Protein AF-A0A6M1SIV9-F1 (afdb_monomer_lite)

Foldseek 3Di:
DDDPVVVVVVVVVVVPDDDDDDDDDDDDDDDDDDPPDPPDPPVVVVPDDDPLLVVLLVVCLVPQKDACVVCVSSLVVCVVCQVVSQVVCVVQQKHWDDDVQQRMIGIDGNDDPPDDDPPPQPRPSDDDDDDDPLLVQLVVVVVVQVVVCCVVQNGNPDDRDDDLLVVQVSSCVPVNDPPDPVVSSVVSVVSVVVVVVVD

Secondary structure (DSSP, 8-state):
---HHHHHHHHHHHSSS-----------------------SSTTTTTSPPHHHHHHHHHHHHHSEEETTT-HHHHHHHHHTHHHHHHHHGGGTEEEEEETTTTEEEEEE---S--S-S-TT--TT----PPPHHHHHHHHHHHHHHHHHHHHH-TT-S-----HHHHHHHHHHHH---S-HHHHHHHHHHHHHHHHTT-

Structure (mmCIF, N/CA/C/O backbone):
data_AF-A0A6M1SIV9-F1
#
_entry.id   AF-A0A6M1SIV9-F1
#
loop_
_atom_site.group_PDB
_atom_site.id
_atom_site.type_symbol
_atom_site.label_atom_id
_atom_site.label_alt_id
_atom_site.label_comp_id
_atom_site.label_asym_id
_atom_site.label_entity_id
_atom_site.label_seq_id
_atom_site.pdbx_PDB_ins_code
_atom_site.Cartn_x
_atom_site.Cartn_y
_atom_site.Cartn_z
_atom_site.occupancy
_atom_site.B_iso_or_equiv
_atom_site.auth_seq_id
_atom_site.auth_comp_id
_atom_site.auth_asym_id
_atom_site.auth_atom_id
_atom_site.pdbx_PDB_model_num
ATOM 1 N N . MET A 1 1 ? 9.336 43.116 38.131 1.00 44.88 1 MET A N 1
ATOM 2 C CA . MET A 1 1 ? 8.045 42.989 37.426 1.00 44.88 1 MET A CA 1
ATOM 3 C C . MET A 1 1 ? 7.455 41.649 37.833 1.00 44.88 1 MET A C 1
ATOM 5 O O . MET A 1 1 ? 7.875 40.637 37.292 1.00 44.88 1 MET A O 1
ATOM 9 N N . ALA A 1 2 ? 6.612 41.632 38.868 1.00 50.59 2 ALA A N 1
ATOM 10 C CA . ALA A 1 2 ? 5.926 40.421 39.318 1.00 50.59 2 ALA A CA 1
ATOM 11 C C . ALA A 1 2 ? 4.743 40.154 38.379 1.00 50.59 2 ALA A C 1
ATOM 13 O O . ALA A 1 2 ? 4.007 41.083 38.038 1.00 50.59 2 ALA A O 1
ATOM 14 N N . GLY A 1 3 ? 4.633 38.922 37.888 1.00 61.06 3 GLY A N 1
ATOM 15 C CA . GLY A 1 3 ? 3.624 38.533 36.910 1.00 61.06 3 GLY A CA 1
ATOM 16 C C . GLY A 1 3 ? 2.237 38.421 37.535 1.00 61.06 3 GLY A C 1
ATOM 17 O O . GLY A 1 3 ? 2.092 38.116 38.714 1.00 61.06 3 GLY A O 1
ATOM 18 N N . VAL A 1 4 ? 1.210 38.614 36.709 1.00 67.88 4 VAL A N 1
ATOM 19 C CA . VAL A 1 4 ? -0.220 38.516 37.067 1.00 67.88 4 VAL A CA 1
ATOM 20 C C . VAL A 1 4 ? -0.568 37.191 37.771 1.00 67.88 4 VAL A C 1
ATOM 22 O O . VAL A 1 4 ? -1.491 37.143 38.577 1.00 67.88 4 VAL A O 1
ATOM 25 N N . PHE A 1 5 ? 0.209 36.133 37.524 1.00 53.91 5 PHE A N 1
ATOM 26 C CA . PHE A 1 5 ? 0.049 34.821 38.151 1.00 53.91 5 PHE A CA 1
ATOM 27 C C . PHE A 1 5 ? 0.338 34.804 39.667 1.00 53.91 5 PHE A C 1
ATOM 29 O O . PHE A 1 5 ? -0.379 34.122 40.395 1.00 53.91 5 PHE A O 1
ATOM 36 N N . ASP A 1 6 ? 1.294 35.595 40.173 1.00 64.12 6 ASP A N 1
ATOM 37 C CA . ASP A 1 6 ? 1.614 35.634 41.617 1.00 64.12 6 ASP A CA 1
ATOM 38 C C . ASP A 1 6 ? 0.505 36.304 42.444 1.00 64.12 6 ASP A C 1
ATOM 40 O O . ASP A 1 6 ? 0.279 35.962 43.605 1.00 64.12 6 ASP A O 1
ATOM 44 N N . GLN A 1 7 ? -0.238 37.242 41.846 1.00 65.06 7 GLN A N 1
ATOM 45 C CA . GLN A 1 7 ? -1.335 37.933 42.533 1.00 65.06 7 GLN A CA 1
ATOM 46 C C . GLN A 1 7 ? -2.567 37.049 42.745 1.00 65.06 7 GLN A C 1
ATOM 48 O O . GLN A 1 7 ? -3.351 37.317 43.654 1.00 65.06 7 GLN A O 1
ATOM 53 N N . ILE A 1 8 ? -2.751 36.010 41.926 1.00 69.19 8 ILE A N 1
ATOM 54 C CA . ILE A 1 8 ? -3.909 35.113 42.020 1.00 69.19 8 ILE A CA 1
ATOM 55 C C . ILE A 1 8 ? -3.668 34.057 43.106 1.00 69.19 8 ILE A C 1
ATOM 57 O O . ILE A 1 8 ? -4.558 33.803 43.914 1.00 69.19 8 ILE A O 1
ATOM 61 N N . VAL A 1 9 ? -2.446 33.524 43.196 1.00 66.56 9 VAL A N 1
ATOM 62 C CA . VAL A 1 9 ? -2.074 32.523 44.211 1.00 66.56 9 VAL A CA 1
ATOM 63 C C . VAL A 1 9 ? -1.984 33.149 45.610 1.00 66.56 9 VAL A C 1
ATOM 65 O O . VAL A 1 9 ? -2.468 32.567 46.578 1.00 66.56 9 VAL A O 1
ATOM 68 N N . GLY A 1 10 ? -1.467 34.379 45.726 1.00 56.59 10 GLY A N 1
ATOM 69 C CA . GLY A 1 10 ? -1.393 35.087 47.011 1.00 56.59 10 GLY A CA 1
ATOM 70 C C . GLY A 1 10 ? -2.750 35.518 47.584 1.00 56.59 10 GLY A C 1
ATOM 71 O O . GLY A 1 10 ? -2.864 35.721 48.790 1.00 56.59 10 GLY A O 1
ATOM 72 N N . ARG A 1 11 ? -3.791 35.641 46.748 1.00 57.28 11 ARG A N 1
ATOM 73 C CA . ARG A 1 11 ? -5.144 36.010 47.198 1.00 57.28 11 ARG A CA 1
ATOM 74 C C . ARG A 1 11 ? -5.910 34.839 47.808 1.00 57.28 11 ARG A C 1
ATOM 76 O O . ARG A 1 11 ? -6.662 35.060 48.744 1.00 57.28 11 ARG A O 1
ATOM 83 N N . GLN A 1 12 ? -5.693 33.618 47.316 1.00 54.97 12 GLN A N 1
ATOM 84 C CA . GLN A 1 12 ? -6.335 32.419 47.870 1.00 54.97 12 GLN A CA 1
ATOM 85 C C . GLN A 1 12 ? -5.744 32.005 49.223 1.00 54.97 12 GLN A C 1
ATOM 87 O O . GLN A 1 12 ? -6.478 31.529 50.075 1.00 54.97 12 GLN A O 1
ATOM 92 N N . GLN A 1 13 ? -4.453 32.254 49.466 1.00 50.88 13 GLN A N 1
ATOM 93 C CA . GLN A 1 13 ? -3.825 31.958 50.763 1.00 50.88 13 GLN A CA 1
ATOM 94 C C . GLN A 1 13 ? -4.149 32.972 51.872 1.00 50.88 13 GLN A C 1
ATOM 96 O O . GLN A 1 13 ? -3.962 32.663 53.045 1.00 50.88 13 GLN A O 1
ATOM 101 N N . ALA A 1 14 ? -4.615 34.176 51.527 1.00 45.28 14 ALA A N 1
ATOM 102 C CA . ALA A 1 14 ? -4.918 35.224 52.504 1.00 45.28 14 ALA A CA 1
ATOM 103 C C . ALA A 1 14 ? -6.336 35.125 53.104 1.00 45.28 14 ALA A C 1
ATOM 105 O O . ALA A 1 14 ? -6.569 35.716 54.154 1.00 45.28 14 ALA A O 1
ATOM 106 N N . ASP A 1 15 ? -7.250 34.376 52.476 1.00 45.81 15 ASP A N 1
ATOM 107 C CA . ASP A 1 15 ? -8.646 34.219 52.932 1.00 45.81 15 ASP A CA 1
ATOM 108 C C . ASP A 1 15 ? -8.852 33.029 53.897 1.00 45.81 15 ASP A C 1
ATOM 110 O O . ASP A 1 15 ? -9.932 32.876 54.459 1.00 45.81 15 ASP A O 1
ATOM 114 N N . GLU A 1 16 ? -7.828 32.199 54.142 1.00 46.47 16 GLU A N 1
ATOM 115 C CA . GLU A 1 16 ? -7.921 31.026 55.039 1.00 46.47 16 GLU A CA 1
ATOM 116 C C . GLU A 1 16 ? -7.341 31.249 56.450 1.00 46.47 16 GLU A C 1
ATOM 118 O O . GLU A 1 16 ? -7.379 30.345 57.284 1.00 46.47 16 GLU A O 1
ATOM 123 N N . VAL A 1 17 ? -6.817 32.439 56.771 1.00 41.06 17 VAL A N 1
ATOM 124 C CA . VAL A 1 17 ? -6.179 32.699 58.077 1.00 41.06 17 VAL A CA 1
ATOM 125 C C . VAL A 1 17 ? -6.755 33.948 58.734 1.00 41.06 17 VAL A C 1
ATOM 127 O O . VAL A 1 17 ? -6.071 34.960 58.837 1.00 41.06 17 VAL A O 1
ATOM 130 N N . SER A 1 18 ? -8.008 33.895 59.191 1.00 34.56 18 SER A N 1
ATOM 131 C CA . SER A 1 18 ? -8.539 34.768 60.254 1.00 34.56 18 SER A CA 1
ATOM 132 C C . SER A 1 18 ? -9.907 34.271 60.730 1.00 34.56 18 SER A C 1
ATOM 134 O O . SER A 1 18 ? -10.896 34.501 60.051 1.00 34.56 18 SER A O 1
ATOM 136 N N . GLU A 1 19 ? -9.943 33.596 61.885 1.00 32.34 19 GLU A N 1
ATOM 137 C CA . GLU A 1 19 ? -10.853 33.850 63.027 1.00 32.34 19 GLU A CA 1
ATOM 138 C C . GLU A 1 19 ? -11.091 32.582 63.877 1.00 32.34 19 GLU A C 1
ATOM 140 O O . GLU A 1 19 ? -11.940 31.743 63.601 1.00 32.34 19 GLU A O 1
ATOM 145 N N . GLU A 1 20 ? -10.347 32.494 64.980 1.00 34.94 20 GLU A N 1
ATOM 146 C CA . GLU A 1 20 ? -10.767 31.874 66.249 1.00 34.94 20 GLU A CA 1
ATOM 147 C C . GLU A 1 20 ? -10.892 33.022 67.281 1.00 34.94 20 GLU A C 1
ATOM 149 O O . GLU A 1 20 ? -10.136 33.993 67.128 1.00 34.94 20 GLU A O 1
ATOM 154 N N . PRO A 1 21 ? -11.771 32.980 68.324 1.00 39.47 21 PRO A N 1
ATOM 155 C CA . PRO A 1 21 ? -11.730 31.933 69.370 1.00 39.47 21 PRO A CA 1
ATOM 156 C C . PRO A 1 21 ? -13.055 31.539 70.108 1.00 39.47 21 PRO A C 1
ATOM 158 O O . PRO A 1 21 ? -13.861 32.385 70.463 1.00 39.47 21 PRO A O 1
ATOM 161 N N . SER A 1 22 ? -13.189 30.230 70.404 1.00 31.72 22 SER A N 1
ATOM 162 C CA . SER A 1 22 ? -13.623 29.462 71.624 1.00 31.72 22 SER A CA 1
ATOM 163 C C . SER A 1 22 ? -14.657 29.989 72.696 1.00 31.72 22 SER A C 1
ATOM 165 O O . SER A 1 22 ? -14.900 31.185 72.784 1.00 31.72 22 SER A O 1
ATOM 167 N N . PRO A 1 23 ? -15.152 29.153 73.660 1.00 46.72 23 PRO A N 1
ATOM 168 C CA . PRO A 1 23 ? -16.407 28.356 73.693 1.00 46.72 23 PRO A CA 1
ATOM 169 C C . PRO A 1 23 ? -17.325 28.719 74.924 1.00 46.72 23 PRO A C 1
ATOM 171 O O . PRO A 1 23 ? -17.004 29.706 75.591 1.00 46.72 23 PRO A O 1
ATOM 174 N N . PRO A 1 24 ? -18.445 28.013 75.283 1.00 42.56 24 PRO A N 1
ATOM 175 C CA . PRO A 1 24 ? -18.390 26.741 76.051 1.00 42.56 24 PRO A CA 1
ATOM 176 C C . PRO A 1 24 ? -19.586 25.732 75.923 1.00 42.56 24 PRO A C 1
ATOM 178 O O . PRO A 1 24 ? -20.682 26.057 75.485 1.00 42.56 24 PRO A O 1
ATOM 181 N N . GLU A 1 25 ? -19.321 24.503 76.402 1.00 30.20 25 GLU A N 1
ATOM 182 C CA . GLU A 1 25 ? -20.198 23.503 77.073 1.00 30.20 25 GLU A CA 1
ATOM 183 C C . GLU A 1 25 ? -21.400 22.799 76.377 1.00 30.20 25 GLU A C 1
ATOM 185 O O . GLU A 1 25 ? -22.518 23.297 76.330 1.00 30.20 25 GLU A O 1
ATOM 190 N N . GLY A 1 26 ? -21.190 21.505 76.064 1.00 31.25 26 GLY A N 1
ATOM 191 C CA . GLY A 1 26 ? -21.971 20.368 76.601 1.00 31.25 26 GLY A CA 1
ATOM 192 C C . GLY A 1 26 ? -23.286 19.933 75.922 1.00 31.25 26 GLY A C 1
ATOM 193 O O . GLY A 1 26 ? -24.316 20.561 76.149 1.00 31.25 26 GLY A O 1
ATOM 194 N N . LYS A 1 27 ? -23.276 18.760 75.245 1.00 32.59 27 LYS A N 1
ATOM 195 C CA . LYS A 1 27 ? -24.194 17.591 75.420 1.00 32.59 27 LYS A CA 1
ATOM 196 C C . LYS A 1 27 ? -24.180 16.603 74.228 1.00 32.59 27 LYS A C 1
ATOM 198 O O . LYS A 1 27 ? -24.368 16.993 73.086 1.00 32.59 27 LYS A O 1
ATOM 203 N N . ASP A 1 28 ? -23.968 15.330 74.569 1.00 30.09 28 ASP A N 1
ATOM 204 C CA . ASP A 1 28 ? -24.421 14.044 73.997 1.00 30.09 28 ASP A CA 1
ATOM 205 C C . ASP A 1 28 ? -24.925 13.888 72.532 1.00 30.09 28 ASP A C 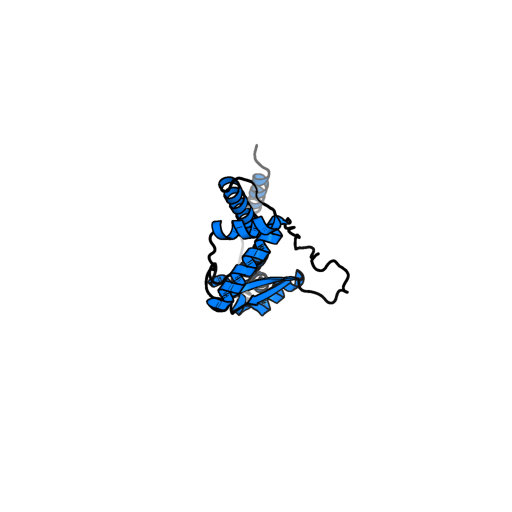1
ATOM 207 O O . ASP A 1 28 ? -26.050 14.253 72.217 1.00 30.09 28 ASP A O 1
ATOM 211 N N . SER A 1 29 ? -24.154 13.091 71.762 1.00 33.44 29 SER A N 1
ATOM 212 C CA . SER A 1 29 ? -24.538 11.959 70.862 1.00 33.44 29 SER A CA 1
ATOM 213 C C . SER A 1 29 ? -25.445 12.202 69.610 1.00 33.44 29 SER A C 1
ATOM 215 O O . SER A 1 29 ? -25.947 13.295 69.400 1.00 33.44 29 SER A O 1
ATOM 217 N N . PRO A 1 30 ? -25.609 11.223 68.681 1.00 43.97 30 PRO A N 1
ATOM 218 C CA . PRO A 1 30 ? -24.791 11.071 67.467 1.00 43.97 30 PRO A CA 1
ATOM 219 C C . PRO A 1 30 ? -25.616 11.108 66.153 1.00 43.97 30 PRO A C 1
ATOM 221 O O . PRO A 1 30 ? -26.681 10.502 66.079 1.00 43.97 30 PRO A O 1
ATOM 224 N N . HIS A 1 31 ? -25.105 11.7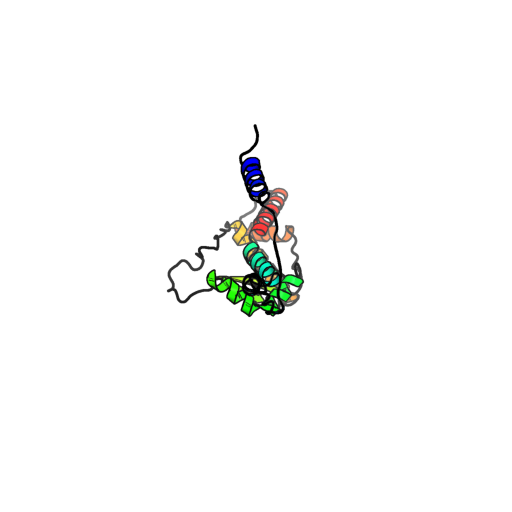03 65.066 1.00 31.34 31 HIS A N 1
ATOM 225 C CA . HIS A 1 31 ? -25.719 11.552 63.734 1.00 31.34 31 HIS A CA 1
ATOM 226 C C . HIS A 1 31 ? -24.693 11.346 62.608 1.00 31.34 31 HIS A C 1
ATOM 228 O O . HIS A 1 31 ? -23.970 12.253 62.215 1.00 31.34 31 HIS A O 1
ATOM 234 N N . SER A 1 32 ? 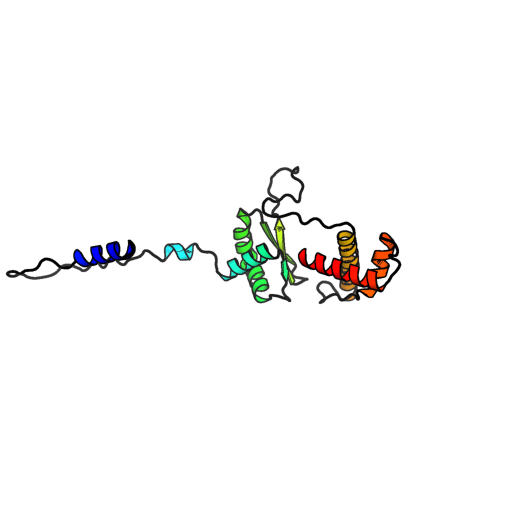-24.663 10.091 62.142 1.00 30.88 32 SER A N 1
ATOM 235 C CA . SER A 1 32 ? -24.452 9.604 60.769 1.00 30.88 32 SER A CA 1
ATOM 236 C C . SER A 1 32 ? -23.635 10.473 59.805 1.00 30.88 32 SER A C 1
ATOM 238 O O . SER A 1 32 ? -24.159 11.402 59.192 1.00 30.88 32 SER A O 1
ATOM 240 N N . MET A 1 33 ? -22.391 10.049 59.571 1.00 34.25 33 MET A N 1
ATOM 241 C CA . MET A 1 33 ? -21.599 10.432 58.405 1.00 34.25 33 MET A CA 1
ATOM 242 C C . MET A 1 33 ? -22.230 9.827 57.145 1.00 34.25 33 MET A C 1
ATOM 244 O O . MET A 1 33 ? -22.165 8.618 56.927 1.00 34.25 33 MET A O 1
ATOM 248 N N . ALA A 1 34 ? -22.866 10.670 56.335 1.00 36.25 34 ALA A N 1
ATOM 249 C CA . ALA A 1 34 ? -23.082 10.389 54.926 1.00 36.25 34 ALA A CA 1
ATOM 250 C C . ALA A 1 34 ? -21.827 10.862 54.185 1.00 36.25 34 ALA A C 1
ATOM 252 O O . ALA A 1 34 ? -21.624 12.057 53.984 1.00 36.25 34 ALA A O 1
ATOM 253 N N . GLU A 1 35 ? -20.952 9.918 53.848 1.00 36.81 35 GLU A N 1
ATOM 254 C CA . GLU A 1 35 ? -19.895 10.141 52.869 1.00 36.81 35 GLU A CA 1
ATOM 255 C C . GLU A 1 35 ? -20.558 10.265 51.492 1.00 36.81 35 GLU A C 1
ATOM 257 O O . GLU A 1 35 ? -20.920 9.271 50.860 1.00 36.81 35 GLU A O 1
ATOM 262 N N . GLU A 1 36 ? -20.753 11.500 51.027 1.00 38.19 36 GLU A N 1
ATOM 263 C CA . GLU A 1 36 ? -20.969 11.778 49.609 1.00 38.19 36 GLU A CA 1
ATOM 264 C C . GLU A 1 36 ? -19.666 11.465 48.866 1.00 38.19 36 GLU A C 1
ATOM 266 O O . GLU A 1 36 ? -18.779 12.300 48.690 1.00 38.19 36 GLU A O 1
ATOM 271 N N . GLY A 1 37 ? -19.535 10.196 48.479 1.00 37.97 37 GLY A N 1
ATOM 272 C CA . GLY A 1 37 ? -18.498 9.727 47.581 1.00 37.97 37 GLY A CA 1
ATOM 273 C C . GLY A 1 37 ? -18.597 10.454 46.243 1.00 37.97 37 GLY A C 1
ATOM 274 O O . GLY A 1 37 ? -19.583 10.321 45.515 1.00 37.97 37 GLY A O 1
ATOM 275 N N . LEU A 1 38 ? -17.539 11.198 45.922 1.00 48.28 38 LEU A N 1
ATOM 276 C CA . LEU A 1 38 ? -17.261 11.753 44.606 1.00 48.28 38 LEU A CA 1
ATOM 277 C C . LEU A 1 38 ? -17.319 10.641 43.545 1.00 48.28 38 LEU A C 1
ATOM 279 O O . LEU A 1 38 ? -16.353 9.914 43.335 1.00 48.28 38 LEU A O 1
ATOM 283 N N . THR A 1 39 ? -18.446 10.523 42.848 1.00 48.47 39 THR A N 1
ATOM 284 C CA . THR A 1 39 ? -18.602 9.679 41.655 1.00 48.47 39 THR A CA 1
ATOM 285 C C . THR A 1 39 ? -18.683 10.587 40.433 1.00 48.47 39 THR A C 1
ATOM 287 O O . THR A 1 39 ? -19.746 10.835 39.876 1.00 48.47 39 THR A O 1
ATOM 290 N N . GLY A 1 40 ? -17.541 11.169 40.058 1.00 49.03 40 GLY A N 1
ATOM 291 C CA . GLY A 1 40 ? -17.482 12.225 39.041 1.00 49.03 40 GLY A CA 1
ATOM 292 C C . GLY A 1 40 ? -16.497 12.012 37.892 1.00 49.03 40 GLY A C 1
ATOM 293 O O . GLY A 1 40 ? -16.309 12.944 37.121 1.00 49.03 40 GLY A O 1
ATOM 294 N N . THR A 1 41 ? -15.846 10.849 37.758 1.00 51.31 41 THR A N 1
ATOM 295 C CA . THR A 1 41 ? -14.763 10.674 36.759 1.00 51.31 41 THR A CA 1
ATOM 296 C C . THR A 1 41 ? -14.809 9.391 35.922 1.00 51.31 41 THR A C 1
ATOM 298 O O . THR A 1 41 ? -14.055 9.284 34.959 1.00 51.31 41 THR A O 1
ATOM 301 N N . ASP A 1 42 ? -15.702 8.436 36.199 1.00 49.12 42 ASP A N 1
ATOM 302 C CA . ASP A 1 42 ? -15.704 7.147 35.473 1.00 49.12 42 ASP A CA 1
ATOM 303 C C . ASP A 1 42 ? -16.535 7.158 34.174 1.00 49.12 42 ASP A C 1
ATOM 305 O O . ASP A 1 42 ? -16.373 6.289 33.314 1.00 49.12 42 ASP A O 1
ATOM 309 N N . GLY A 1 43 ? -17.397 8.163 33.985 1.00 52.16 43 GLY A N 1
ATOM 310 C CA . GLY A 1 43 ? -18.290 8.258 32.822 1.00 52.16 43 GLY A CA 1
ATOM 311 C C . GLY A 1 43 ? -17.595 8.629 31.506 1.00 52.16 43 GLY A C 1
ATOM 312 O O . GLY A 1 43 ? -18.010 8.175 30.442 1.00 52.16 43 GLY A O 1
ATOM 313 N N . GLU A 1 44 ? -16.510 9.407 31.553 1.00 54.84 44 GLU A N 1
ATOM 314 C CA . GLU A 1 44 ? -15.825 9.886 30.341 1.00 54.84 44 GLU A CA 1
ATOM 315 C C . GLU A 1 44 ? -14.946 8.806 29.690 1.00 54.84 44 GLU A C 1
ATOM 317 O O . GLU A 1 44 ? -14.806 8.755 28.466 1.00 54.84 44 GLU A O 1
ATOM 322 N N . ASN A 1 45 ? -14.383 7.895 30.490 1.00 54.28 45 ASN A N 1
ATOM 323 C CA . ASN A 1 45 ? -13.493 6.845 29.989 1.00 54.28 45 ASN A CA 1
ATOM 324 C C . ASN A 1 45 ? -14.249 5.695 29.306 1.00 54.28 45 ASN A C 1
ATOM 326 O O . ASN A 1 45 ? -13.697 5.053 28.414 1.00 54.28 45 ASN A O 1
ATOM 330 N N . SER A 1 46 ? -15.512 5.456 29.675 1.00 58.59 46 SER A N 1
ATOM 331 C CA . SER A 1 46 ? -16.334 4.393 29.078 1.00 58.59 46 SER A CA 1
ATOM 332 C C . SER A 1 46 ? -16.795 4.707 27.650 1.00 58.59 46 SER A C 1
ATOM 334 O O . SER A 1 46 ? -17.139 3.783 26.914 1.00 58.59 46 SER A O 1
ATOM 336 N N . ALA A 1 47 ? -16.828 5.982 27.252 1.00 64.88 47 ALA A N 1
ATOM 337 C CA . ALA A 1 47 ? -17.238 6.404 25.910 1.00 64.88 47 ALA A CA 1
ATOM 338 C C . ALA A 1 47 ? -16.072 6.435 24.907 1.00 64.88 47 ALA A C 1
ATOM 340 O O . ALA A 1 47 ? -16.276 6.618 23.706 1.00 64.88 47 ALA A O 1
ATOM 341 N N . ARG A 1 48 ? -14.831 6.287 25.386 1.00 77.19 48 ARG A N 1
ATOM 342 C CA . ARG A 1 48 ? -13.639 6.423 24.555 1.00 77.19 48 ARG A CA 1
ATOM 343 C C . ARG A 1 48 ? -13.340 5.118 23.823 1.00 77.19 48 ARG A C 1
ATOM 345 O O . ARG A 1 48 ? -13.261 4.055 24.431 1.00 77.19 48 ARG A O 1
ATOM 352 N N . THR A 1 49 ? -13.099 5.210 22.516 1.00 79.25 49 THR A N 1
ATOM 353 C CA . THR A 1 49 ? -12.650 4.073 21.701 1.00 79.25 49 THR A CA 1
ATOM 354 C C . THR A 1 49 ? -11.379 3.451 22.286 1.00 79.25 49 THR A C 1
ATOM 356 O O . THR A 1 49 ? -10.465 4.179 22.703 1.00 79.25 49 THR A O 1
ATOM 359 N N . ASP A 1 50 ? -11.316 2.115 22.269 1.00 87.62 50 ASP A N 1
ATOM 360 C CA . ASP A 1 50 ? -10.147 1.335 22.684 1.00 87.62 50 ASP A CA 1
ATOM 361 C C . ASP A 1 50 ? -8.873 1.866 22.009 1.00 87.62 50 ASP A C 1
ATOM 363 O O . ASP A 1 50 ? -8.871 2.226 20.826 1.00 87.62 50 ASP A O 1
ATOM 367 N N . VAL A 1 51 ? -7.784 1.932 22.774 1.00 90.00 51 VAL A N 1
ATOM 368 C CA . VAL A 1 51 ? -6.502 2.471 22.312 1.00 90.00 51 VAL A CA 1
ATOM 369 C C . VAL A 1 51 ? -5.989 1.720 21.084 1.00 90.00 51 VAL A C 1
ATOM 371 O O . VAL A 1 51 ? -5.586 2.363 20.119 1.00 90.00 51 VAL A O 1
ATOM 374 N N . LYS A 1 52 ? -6.081 0.387 21.075 1.00 90.25 52 LYS A N 1
ATOM 375 C CA . LYS A 1 52 ? -5.596 -0.451 19.971 1.00 90.25 52 LYS A CA 1
ATOM 376 C C . LYS A 1 52 ? -6.429 -0.246 18.712 1.00 90.25 52 LYS A C 1
ATOM 378 O O . LYS A 1 52 ? -5.890 -0.161 17.614 1.00 90.25 52 LYS A O 1
ATOM 383 N N . LEU A 1 53 ? -7.749 -0.125 18.867 1.00 90.69 53 LEU A N 1
ATOM 384 C CA . LEU A 1 53 ? -8.647 0.140 17.743 1.00 90.69 53 LEU A CA 1
ATOM 385 C C . LEU A 1 53 ? -8.388 1.528 17.144 1.00 90.69 53 LEU A C 1
ATOM 387 O O . LEU A 1 53 ? -8.389 1.693 15.926 1.00 90.69 53 LEU A O 1
ATOM 391 N N . ARG A 1 54 ? -8.110 2.517 17.999 1.00 92.19 54 ARG A N 1
ATOM 392 C CA . ARG A 1 54 ? -7.734 3.864 17.570 1.00 92.19 54 ARG A CA 1
ATOM 393 C C . ARG A 1 54 ? -6.406 3.875 16.816 1.00 92.19 54 ARG A C 1
ATOM 395 O O . ARG A 1 54 ? -6.319 4.559 15.805 1.00 92.19 54 ARG A O 1
ATOM 402 N N . GLU A 1 55 ? -5.403 3.131 17.270 1.00 93.25 55 GLU A N 1
ATOM 403 C CA . GLU A 1 55 ? -4.122 2.999 16.560 1.00 93.25 55 GLU A CA 1
ATOM 404 C C . GLU A 1 55 ? -4.307 2.388 15.166 1.00 93.25 55 GLU A C 1
ATOM 406 O O . GLU A 1 55 ? -3.783 2.922 14.191 1.00 93.25 55 GLU A O 1
ATOM 411 N N . VAL A 1 56 ? -5.116 1.328 15.048 1.00 94.06 56 VAL A N 1
ATOM 412 C CA . VAL A 1 56 ? -5.458 0.720 13.750 1.00 94.06 56 VAL A CA 1
ATOM 413 C C . VAL A 1 56 ? -6.152 1.729 12.833 1.00 94.06 56 VAL A C 1
ATOM 415 O O . VAL A 1 56 ? -5.754 1.882 11.680 1.00 94.06 56 VAL A O 1
ATOM 418 N N . ALA A 1 57 ? -7.162 2.445 13.336 1.00 93.19 57 ALA A N 1
ATOM 419 C CA . ALA A 1 57 ? -7.883 3.445 12.552 1.00 93.19 57 ALA A CA 1
ATOM 420 C C . ALA A 1 57 ? -6.970 4.601 12.112 1.00 93.19 57 ALA A C 1
ATOM 422 O O . ALA A 1 57 ? -7.024 5.023 10.961 1.00 93.19 57 ALA A O 1
ATOM 423 N N . GLN A 1 58 ? -6.102 5.092 13.001 1.00 92.69 58 GLN A N 1
ATOM 424 C CA . GLN A 1 58 ? -5.134 6.143 12.680 1.00 92.69 58 GLN A CA 1
ATOM 425 C C . GLN A 1 58 ? -4.141 5.692 11.613 1.00 92.69 58 GLN A C 1
ATOM 427 O O . GLN A 1 58 ? -3.844 6.460 10.700 1.00 92.69 58 GLN A O 1
ATOM 432 N N . GLU A 1 59 ? -3.653 4.454 11.695 1.00 91.69 59 GLU A N 1
ATOM 433 C CA . GLU A 1 59 ? -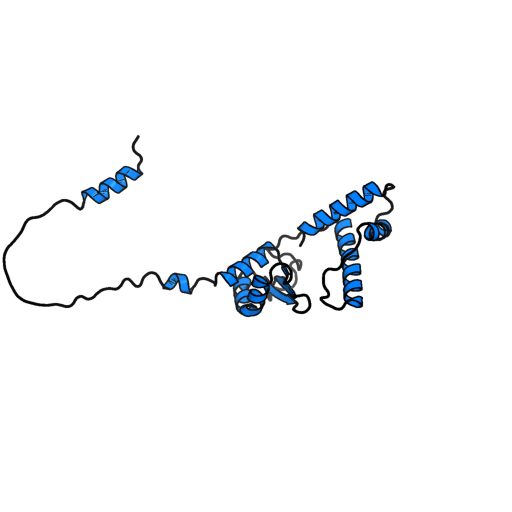2.732 3.938 10.692 1.00 91.69 59 GLU A CA 1
ATOM 434 C C . GLU A 1 59 ? -3.407 3.774 9.329 1.00 91.69 59 GLU A C 1
ATOM 436 O O . GLU A 1 59 ? -2.847 4.195 8.318 1.00 91.69 59 GLU A O 1
ATOM 441 N N . LEU A 1 60 ? -4.634 3.244 9.302 1.00 91.50 60 LEU A N 1
ATOM 442 C CA . LEU A 1 60 ? -5.418 3.128 8.071 1.00 91.50 60 LEU A CA 1
ATOM 443 C C . LEU A 1 60 ? -5.726 4.493 7.453 1.00 91.50 60 LEU A C 1
ATOM 445 O O . LEU A 1 60 ? -5.649 4.634 6.240 1.00 91.50 60 LEU A O 1
ATOM 449 N N . LEU A 1 61 ? -6.019 5.517 8.257 1.00 90.44 61 LEU A N 1
ATOM 450 C CA . LEU A 1 61 ? -6.223 6.879 7.752 1.00 90.44 61 LEU A CA 1
ATOM 451 C C . LEU A 1 61 ? -4.926 7.528 7.250 1.00 90.44 61 LEU A C 1
ATOM 453 O O . LEU A 1 61 ? -4.975 8.409 6.395 1.00 90.44 61 LEU A O 1
ATOM 457 N N . ARG A 1 62 ? -3.769 7.116 7.780 1.00 89.19 62 ARG A N 1
ATOM 458 C CA . ARG A 1 62 ? -2.462 7.656 7.393 1.00 89.19 62 ARG A CA 1
ATOM 459 C C . ARG A 1 62 ? -1.926 7.027 6.111 1.00 89.19 62 ARG A C 1
ATOM 461 O O . ARG A 1 62 ? -1.437 7.752 5.253 1.00 89.19 62 ARG A O 1
ATOM 468 N N . MET A 1 63 ? -1.967 5.699 6.022 1.00 86.62 63 MET A N 1
ATOM 469 C CA . MET A 1 63 ? -1.339 4.933 4.940 1.00 86.62 63 MET A CA 1
ATOM 470 C C . MET A 1 63 ? -2.345 4.370 3.932 1.00 86.62 63 MET A C 1
ATOM 472 O O . MET A 1 63 ? -1.949 4.004 2.834 1.00 86.62 63 MET A O 1
ATOM 476 N N . GLY A 1 64 ? -3.628 4.251 4.286 1.00 88.69 64 GLY A N 1
ATOM 477 C CA . GLY A 1 64 ? -4.662 3.629 3.447 1.00 88.69 64 GLY A CA 1
ATOM 478 C C . GLY A 1 64 ? -4.612 2.096 3.389 1.00 88.69 64 GLY A C 1
ATOM 479 O O . GLY A 1 64 ? -5.613 1.472 3.039 1.00 88.69 64 GLY A O 1
ATOM 480 N N . LEU A 1 65 ? -3.488 1.488 3.774 1.00 91.19 65 LEU A N 1
ATOM 481 C CA . LEU A 1 65 ? -3.221 0.052 3.718 1.00 91.19 65 LEU A CA 1
ATOM 482 C C . LEU A 1 65 ? -2.489 -0.417 4.981 1.00 91.19 65 LEU A C 1
ATOM 484 O O . LEU A 1 65 ? -1.663 0.297 5.552 1.00 91.19 65 LEU A O 1
ATOM 488 N N . LEU A 1 66 ? -2.785 -1.644 5.395 1.00 92.94 66 LEU A N 1
ATOM 489 C CA . LEU A 1 66 ? -2.153 -2.347 6.495 1.00 92.94 66 LEU A CA 1
ATOM 490 C C . LEU A 1 66 ? -1.795 -3.766 6.055 1.00 92.94 66 LEU A C 1
ATOM 492 O O . LEU A 1 66 ? -2.674 -4.543 5.695 1.00 92.94 66 LEU A O 1
ATOM 496 N N . GLU A 1 67 ? -0.513 -4.101 6.136 1.00 91.56 67 GLU A N 1
ATOM 497 C CA . GLU A 1 67 ? 0.021 -5.399 5.720 1.00 91.56 67 GLU A CA 1
ATOM 498 C C . GLU A 1 67 ? 0.408 -6.248 6.934 1.00 91.56 67 GLU A C 1
ATOM 500 O O . GLU A 1 67 ? 0.997 -5.747 7.903 1.00 91.56 67 GLU A O 1
ATOM 505 N N . GLU A 1 68 ? 0.118 -7.548 6.877 1.00 91.81 68 GLU A N 1
ATOM 506 C CA . GLU A 1 68 ? 0.484 -8.499 7.927 1.00 91.81 68 GLU A CA 1
ATOM 507 C C . GLU A 1 68 ? 2.007 -8.615 8.098 1.00 91.81 68 GLU A C 1
ATOM 509 O O . GLU A 1 68 ? 2.489 -8.681 9.230 1.00 91.81 68 GLU A O 1
ATOM 514 N N . SER A 1 69 ? 2.763 -8.581 6.996 1.00 88.44 69 SER A N 1
ATOM 515 C CA . SER A 1 69 ? 4.230 -8.684 6.965 1.00 88.44 69 SER A CA 1
ATOM 516 C C . SER A 1 69 ? 4.917 -7.547 7.731 1.00 88.44 69 SER A C 1
ATOM 518 O O . SER A 1 69 ? 5.855 -7.781 8.495 1.00 88.44 69 SER A O 1
ATOM 520 N N . LEU A 1 70 ? 4.429 -6.315 7.562 1.00 88.19 70 LEU A N 1
ATOM 521 C CA . LEU A 1 70 ? 5.005 -5.122 8.176 1.00 88.19 70 LEU A CA 1
ATOM 522 C C . LEU A 1 70 ? 4.534 -4.924 9.618 1.00 88.19 70 LEU A C 1
ATOM 524 O O . LEU A 1 70 ? 5.325 -4.528 10.478 1.00 88.19 70 LEU A O 1
ATOM 528 N N . ARG A 1 71 ? 3.236 -5.130 9.894 1.00 91.75 71 ARG A N 1
ATOM 529 C CA . ARG A 1 71 ? 2.625 -4.812 11.200 1.00 91.75 71 ARG A CA 1
ATOM 530 C C . ARG A 1 71 ? 1.601 -5.864 11.635 1.00 91.75 71 ARG A C 1
ATOM 532 O O . ARG A 1 71 ? 0.406 -5.563 11.749 1.00 91.75 71 ARG A O 1
ATOM 539 N N . PRO A 1 72 ? 2.060 -7.067 12.020 1.00 92.31 72 PRO A N 1
ATOM 540 C CA . PRO A 1 72 ? 1.175 -8.194 12.316 1.00 92.31 72 PRO A CA 1
ATOM 541 C C . PRO A 1 72 ? 0.233 -7.927 13.499 1.00 92.31 72 PRO A C 1
ATOM 543 O O . PRO A 1 72 ? -0.904 -8.395 13.522 1.00 92.31 72 PRO A O 1
ATOM 546 N N . HIS A 1 73 ? 0.668 -7.146 14.493 1.00 93.50 73 HIS A N 1
ATOM 547 C CA . HIS A 1 73 ? -0.155 -6.820 15.663 1.00 93.50 73 HIS A CA 1
ATOM 548 C C . HIS A 1 73 ? -1.369 -5.950 15.317 1.00 93.50 73 HIS A C 1
ATOM 550 O O . HIS A 1 73 ? -2.473 -6.204 15.809 1.00 93.50 73 HIS A O 1
ATOM 556 N N . LEU A 1 74 ? -1.173 -4.944 14.461 1.00 93.06 74 LEU A N 1
ATOM 557 C CA . LEU A 1 74 ? -2.254 -4.073 14.008 1.00 93.06 74 LEU A CA 1
ATOM 558 C C . LEU A 1 74 ? -3.195 -4.843 13.082 1.00 93.06 74 LEU A C 1
ATOM 560 O O . LEU A 1 74 ? -4.407 -4.755 13.259 1.00 93.06 74 LEU A O 1
ATOM 564 N N . TYR A 1 75 ? -2.649 -5.655 12.170 1.00 94.44 75 TYR A N 1
ATOM 565 C CA . TYR A 1 75 ? -3.436 -6.483 11.253 1.00 94.44 75 TYR A CA 1
ATOM 566 C C . TYR A 1 75 ? -4.385 -7.426 12.007 1.00 94.44 75 TYR A C 1
ATOM 568 O O . TYR A 1 75 ? -5.598 -7.400 11.799 1.00 94.44 75 TYR A O 1
ATOM 576 N N . ARG A 1 76 ? -3.870 -8.178 12.991 1.00 94.19 76 ARG A N 1
ATOM 577 C CA . ARG A 1 76 ? -4.693 -9.077 13.824 1.00 94.19 76 ARG A CA 1
ATOM 578 C C . ARG A 1 76 ? -5.767 -8.336 14.615 1.00 94.19 76 ARG A C 1
ATOM 580 O O . ARG A 1 76 ? -6.875 -8.841 14.771 1.00 94.19 76 ARG A O 1
ATOM 587 N N . THR A 1 77 ? -5.449 -7.142 15.115 1.00 93.88 77 THR A N 1
ATOM 588 C CA . THR A 1 77 ? -6.415 -6.306 15.843 1.00 93.88 77 THR A CA 1
ATOM 589 C C . THR A 1 77 ? -7.524 -5.812 14.912 1.00 93.88 77 THR A C 1
ATOM 591 O O . THR A 1 77 ? -8.696 -5.849 15.292 1.00 93.88 77 THR A O 1
ATOM 594 N N . ALA A 1 78 ? -7.171 -5.404 13.689 1.00 93.56 78 ALA A N 1
ATOM 595 C CA . ALA A 1 78 ? -8.119 -4.983 12.663 1.00 93.56 78 ALA A CA 1
ATOM 596 C C . ALA A 1 78 ? -9.089 -6.113 12.297 1.00 93.56 78 ALA A C 1
ATOM 598 O O . ALA A 1 78 ? -10.297 -5.894 12.295 1.00 93.56 78 ALA A O 1
ATOM 599 N N . LEU A 1 79 ? -8.579 -7.331 12.078 1.00 95.00 79 LEU A N 1
ATOM 600 C CA . LEU A 1 79 ? -9.413 -8.506 11.805 1.00 95.00 79 LEU A CA 1
ATOM 601 C C . LEU A 1 79 ? -10.344 -8.843 12.975 1.00 95.00 79 LEU A C 1
ATOM 603 O O . LEU A 1 79 ? -11.544 -9.025 12.783 1.00 95.00 79 LEU A O 1
ATOM 607 N N . ALA A 1 80 ? -9.815 -8.880 14.201 1.00 94.12 80 ALA A N 1
ATOM 608 C CA . ALA A 1 80 ? -10.593 -9.258 15.380 1.00 94.12 80 ALA A CA 1
ATOM 609 C C . ALA A 1 80 ? -11.701 -8.250 15.732 1.00 94.12 80 ALA A C 1
ATOM 611 O O . ALA A 1 80 ? -12.694 -8.618 16.354 1.00 94.12 80 ALA A O 1
ATOM 612 N N . SER A 1 81 ? -11.524 -6.972 15.384 1.00 92.50 81 SER A N 1
ATOM 613 C CA . SER A 1 81 ? -12.454 -5.884 15.720 1.00 92.50 81 SER A CA 1
ATOM 614 C C . SER A 1 81 ? -13.003 -5.160 14.488 1.00 92.50 81 SER A C 1
ATOM 616 O O . SER A 1 81 ? -13.323 -3.974 14.574 1.00 92.50 81 SER A O 1
ATOM 618 N N . MET A 1 82 ? -13.143 -5.861 13.357 1.00 94.12 82 MET A N 1
ATOM 619 C CA . MET A 1 82 ? -13.525 -5.264 12.070 1.00 94.12 82 MET A CA 1
ATOM 620 C C . MET A 1 82 ? -14.868 -4.522 12.123 1.00 94.12 82 MET A C 1
ATOM 622 O O . MET A 1 82 ? -14.997 -3.421 11.596 1.00 94.12 82 MET A O 1
ATOM 626 N N . GLU A 1 83 ? -15.869 -5.080 12.804 1.00 93.75 83 GLU A N 1
ATOM 627 C CA . GLU A 1 83 ? -17.187 -4.447 12.936 1.00 93.75 83 GLU A CA 1
ATOM 628 C C . GLU A 1 83 ? -17.104 -3.106 13.684 1.00 93.75 83 GLU A C 1
ATOM 630 O O . GLU A 1 83 ? -17.607 -2.086 13.214 1.00 93.75 83 GLU A O 1
ATOM 635 N N . LYS A 1 84 ? -16.376 -3.075 14.808 1.00 93.31 84 LYS A N 1
ATOM 636 C CA . LYS A 1 84 ? -16.152 -1.852 15.599 1.00 93.31 84 LYS A CA 1
ATOM 637 C C . LYS A 1 84 ? -15.297 -0.832 14.847 1.00 93.31 84 LYS A C 1
ATOM 639 O O . LYS A 1 84 ? -15.531 0.372 14.961 1.00 93.31 84 LYS A O 1
ATOM 644 N N . LEU A 1 85 ? -14.317 -1.304 14.077 1.00 93.62 85 LEU A N 1
ATOM 645 C CA . LEU A 1 85 ? -13.502 -0.468 13.199 1.00 93.62 85 LEU A CA 1
ATOM 646 C C . LEU A 1 85 ? -14.384 0.215 12.149 1.00 93.62 85 LEU A C 1
ATOM 648 O O . LEU A 1 85 ? -14.349 1.435 12.015 1.00 93.62 85 LEU A O 1
ATOM 652 N N . ASN A 1 86 ? -15.241 -0.549 11.474 1.00 94.38 86 ASN A N 1
ATOM 653 C CA . ASN A 1 86 ? -16.154 -0.034 10.457 1.00 94.38 86 ASN A CA 1
ATOM 654 C C . ASN A 1 86 ? -17.245 0.879 11.022 1.00 94.38 86 ASN A C 1
ATOM 656 O O . ASN A 1 86 ? -17.661 1.803 10.327 1.00 94.38 86 ASN A O 1
ATOM 660 N N . ALA A 1 87 ? -17.669 0.675 12.270 1.00 93.00 87 ALA A N 1
ATOM 661 C CA . ALA A 1 87 ? -18.534 1.615 12.980 1.00 93.00 87 ALA A CA 1
ATOM 662 C C . ALA A 1 87 ? -17.814 2.939 13.291 1.00 93.00 87 ALA A C 1
ATOM 664 O O . ALA A 1 87 ? -18.416 4.001 13.219 1.00 93.00 87 ALA A O 1
ATOM 665 N N . THR A 1 88 ? -16.511 2.894 13.586 1.00 91.88 88 THR A N 1
ATOM 666 C CA . THR A 1 88 ? -15.702 4.102 13.835 1.00 91.88 88 THR A CA 1
ATOM 667 C C . THR A 1 88 ? -15.414 4.879 12.545 1.00 91.88 88 THR A C 1
ATOM 669 O O . THR A 1 88 ? -15.302 6.100 12.574 1.00 91.88 88 THR A O 1
ATOM 672 N N . LEU A 1 89 ? -15.286 4.179 11.414 1.00 91.94 89 LEU A N 1
ATOM 673 C CA . LEU A 1 89 ? -15.042 4.772 10.094 1.00 91.94 89 LEU A CA 1
ATOM 674 C C . LEU A 1 89 ? -16.324 5.234 9.384 1.00 91.94 89 LEU A C 1
ATOM 676 O O . LEU A 1 89 ? -16.238 5.987 8.416 1.00 91.94 89 LEU A O 1
ATOM 680 N N . GLU A 1 90 ? -17.496 4.805 9.858 1.00 90.94 90 GLU A N 1
ATOM 681 C CA . GLU A 1 90 ? -18.789 5.144 9.258 1.00 90.94 90 GLU A CA 1
ATOM 682 C C . GLU A 1 90 ? -19.043 6.653 9.142 1.00 90.94 90 GLU A C 1
ATOM 684 O O . GLU A 1 90 ? -19.354 7.074 8.030 1.00 90.94 90 GLU A O 1
ATOM 689 N N . PRO A 1 91 ? -18.798 7.486 10.174 1.00 90.19 91 PRO A N 1
ATOM 690 C CA . PRO A 1 91 ? -19.070 8.923 10.093 1.00 90.19 91 PRO A CA 1
ATOM 691 C C . PRO A 1 91 ? -18.183 9.671 9.094 1.00 90.19 91 PRO A C 1
ATOM 693 O O . PRO A 1 91 ? -18.399 10.851 8.830 1.00 90.19 91 PRO A O 1
ATOM 696 N N . LEU A 1 92 ? -17.132 9.013 8.601 1.00 89.56 92 LEU A N 1
ATOM 697 C CA . LEU A 1 92 ? -16.206 9.554 7.614 1.00 89.56 92 LEU A CA 1
ATOM 698 C C . LEU A 1 92 ? -16.523 9.067 6.198 1.00 89.56 92 LEU A C 1
ATOM 700 O O . LEU A 1 92 ? -15.714 9.328 5.316 1.00 89.56 92 LEU A O 1
ATOM 704 N N . ASP A 1 93 ? -17.622 8.330 6.000 1.00 88.50 93 ASP A N 1
ATOM 705 C CA . ASP A 1 93 ? -17.959 7.634 4.755 1.00 88.50 93 ASP A CA 1
ATOM 706 C C . ASP A 1 93 ? -16.841 6.680 4.294 1.00 88.50 93 ASP A C 1
ATOM 708 O O . ASP A 1 93 ? -16.569 6.495 3.106 1.00 88.50 93 ASP A O 1
ATOM 712 N N . LEU A 1 94 ? -16.183 6.019 5.252 1.00 90.38 94 LEU A N 1
ATOM 713 C CA . LEU A 1 94 ? -15.112 5.057 5.000 1.00 90.38 94 LEU A CA 1
ATOM 714 C C . LEU A 1 94 ? -15.480 3.653 5.509 1.00 90.38 94 LEU A C 1
ATOM 716 O O . LEU A 1 94 ? -16.364 3.447 6.352 1.00 90.38 94 LEU A O 1
ATOM 720 N N . ILE A 1 95 ? -14.804 2.647 4.957 1.00 93.12 95 ILE A N 1
ATOM 721 C CA . ILE A 1 95 ? -14.917 1.250 5.376 1.00 93.12 95 ILE A CA 1
ATOM 722 C C . ILE A 1 95 ? -13.574 0.537 5.211 1.00 93.12 95 ILE A C 1
ATOM 724 O O . ILE A 1 95 ? -12.894 0.702 4.201 1.00 93.12 95 ILE A O 1
ATOM 728 N N . ALA A 1 96 ? -13.187 -0.266 6.195 1.00 94.38 96 ALA A N 1
ATOM 729 C CA . ALA A 1 96 ? -12.049 -1.165 6.097 1.00 94.38 96 ALA A CA 1
ATOM 730 C C . ALA A 1 96 ? -12.492 -2.513 5.507 1.00 94.38 96 ALA A C 1
ATOM 732 O O . ALA A 1 96 ? -13.534 -3.067 5.878 1.00 94.38 96 ALA A O 1
ATOM 733 N N . ARG A 1 97 ? -11.693 -3.047 4.582 1.00 94.56 97 ARG A N 1
ATOM 734 C CA . ARG A 1 97 ? -11.870 -4.372 3.973 1.00 94.56 97 ARG A CA 1
ATOM 735 C C . ARG A 1 97 ? -10.610 -5.198 4.179 1.00 94.56 97 ARG A C 1
ATOM 737 O O . ARG A 1 97 ? -9.515 -4.647 4.144 1.00 94.56 97 ARG A O 1
ATOM 744 N N . ALA A 1 98 ? -10.776 -6.501 4.380 1.00 94.44 98 ALA A N 1
ATOM 745 C CA . ALA A 1 98 ? -9.673 -7.443 4.517 1.00 94.44 98 ALA A CA 1
ATOM 746 C C . ALA A 1 98 ? -9.548 -8.330 3.271 1.00 94.44 98 ALA A C 1
ATOM 748 O O . ALA A 1 98 ? -10.551 -8.814 2.747 1.00 94.44 98 ALA A O 1
ATOM 749 N N . ASP A 1 99 ? -8.313 -8.546 2.834 1.00 92.44 99 ASP A N 1
ATOM 750 C CA . ASP A 1 99 ? -7.883 -9.609 1.931 1.00 92.44 99 ASP A CA 1
ATOM 751 C C . ASP A 1 99 ? -7.013 -10.568 2.756 1.00 92.44 99 ASP A C 1
ATOM 753 O O . ASP A 1 99 ? -5.826 -10.328 2.977 1.00 92.44 99 ASP A O 1
ATOM 757 N N . GLU A 1 100 ? -7.629 -11.635 3.268 1.00 90.00 100 GLU A N 1
ATOM 758 C CA . GLU A 1 100 ? -6.957 -12.619 4.127 1.00 90.00 100 GLU A CA 1
ATOM 759 C C . GLU A 1 100 ? -5.949 -13.487 3.366 1.00 90.00 100 GLU A C 1
ATOM 761 O O . GLU A 1 100 ? -5.033 -14.027 3.978 1.00 90.00 100 GLU A O 1
ATOM 766 N N . ILE A 1 101 ? -6.095 -13.615 2.042 1.00 87.31 101 ILE A N 1
ATOM 767 C CA . ILE A 1 101 ? -5.191 -14.422 1.213 1.00 87.31 101 ILE A CA 1
ATOM 768 C C . ILE A 1 101 ? -3.841 -13.716 1.103 1.00 87.31 101 ILE A C 1
ATOM 770 O O . ILE A 1 101 ? -2.798 -14.356 1.199 1.00 87.31 101 ILE A O 1
ATOM 774 N N . ARG A 1 102 ? -3.865 -12.391 0.924 1.00 86.56 102 ARG A N 1
ATOM 775 C CA . ARG A 1 102 ? -2.653 -11.565 0.831 1.00 86.56 102 ARG A CA 1
ATOM 776 C C . ARG A 1 102 ? -2.211 -10.953 2.159 1.00 86.56 102 ARG A C 1
ATOM 778 O O . ARG A 1 102 ? -1.161 -10.322 2.208 1.00 86.56 102 ARG A O 1
ATOM 785 N N . GLY A 1 103 ? -2.999 -11.102 3.221 1.00 90.56 103 GLY A N 1
ATOM 786 C CA . GLY A 1 103 ? -2.683 -10.519 4.523 1.00 90.56 103 GLY A CA 1
ATOM 787 C C . GLY A 1 103 ? -2.823 -8.992 4.551 1.00 90.56 103 GLY A C 1
ATOM 788 O O . GLY A 1 103 ? -2.002 -8.314 5.168 1.00 90.56 103 GLY A O 1
ATOM 789 N N . LEU A 1 104 ? -3.821 -8.432 3.858 1.00 92.50 104 LEU A N 1
ATOM 790 C CA . LEU A 1 104 ? -4.002 -6.983 3.706 1.00 92.50 104 LEU A CA 1
ATOM 791 C C . LEU A 1 104 ? -5.309 -6.504 4.343 1.00 92.50 104 LEU A C 1
ATOM 793 O O . LEU A 1 104 ? -6.355 -7.123 4.186 1.00 92.50 104 LEU A O 1
ATOM 797 N N . VAL A 1 105 ? -5.278 -5.351 5.007 1.00 94.88 105 VAL A N 1
ATOM 798 C CA . VAL A 1 105 ? -6.474 -4.569 5.344 1.00 94.88 105 VAL A CA 1
ATOM 799 C C . VAL A 1 105 ? -6.330 -3.196 4.716 1.00 94.88 105 VAL A C 1
ATOM 801 O O . VAL A 1 105 ? -5.355 -2.501 4.973 1.00 94.88 105 VAL A O 1
ATOM 804 N N . PHE A 1 106 ? -7.296 -2.786 3.905 1.00 93.25 106 PHE A N 1
ATOM 805 C CA . PHE A 1 106 ? -7.247 -1.511 3.199 1.00 93.25 106 PHE A CA 1
ATOM 806 C C . PHE A 1 106 ? -8.512 -0.697 3.419 1.00 93.25 106 PHE A C 1
ATOM 808 O O . PHE A 1 106 ? -9.598 -1.224 3.682 1.00 93.25 106 PHE A O 1
ATOM 815 N N . LEU A 1 107 ? -8.345 0.615 3.316 1.00 91.94 107 LEU A N 1
ATOM 816 C CA . LEU A 1 107 ? -9.418 1.582 3.424 1.00 91.94 107 LEU A CA 1
ATOM 817 C C . LEU A 1 107 ? -10.090 1.759 2.061 1.00 91.94 107 LEU A C 1
ATOM 819 O O . LEU A 1 107 ? -9.433 1.967 1.044 1.00 91.94 107 LEU A O 1
ATOM 823 N N . ALA A 1 108 ? -11.413 1.708 2.047 1.00 89.75 108 ALA A N 1
ATOM 824 C CA . ALA A 1 108 ? -12.232 1.995 0.884 1.00 89.75 108 ALA A CA 1
ATOM 825 C C . ALA A 1 108 ? -13.248 3.087 1.225 1.00 89.75 108 ALA A C 1
ATOM 827 O O . ALA A 1 108 ? -13.686 3.223 2.370 1.00 89.75 108 ALA A O 1
ATOM 828 N N . VAL A 1 109 ? -13.646 3.852 0.212 1.00 88.00 109 VAL A N 1
ATOM 829 C CA . VAL A 1 109 ? -14.749 4.805 0.339 1.00 88.00 109 VAL A CA 1
ATOM 830 C C . VAL A 1 109 ? -16.055 4.025 0.409 1.00 88.00 109 VAL A C 1
ATOM 832 O O . VAL A 1 109 ? -16.335 3.175 -0.441 1.00 88.00 109 VAL A O 1
ATOM 835 N N . ARG A 1 110 ? -16.868 4.302 1.425 1.00 84.38 110 ARG A N 1
ATOM 836 C CA . ARG A 1 110 ? -18.227 3.783 1.520 1.00 84.38 110 ARG A CA 1
ATOM 837 C C . ARG A 1 110 ? -19.075 4.517 0.491 1.00 84.38 110 ARG A C 1
ATOM 839 O O . ARG A 1 110 ? -19.141 5.737 0.483 1.00 84.38 110 ARG A O 1
ATOM 846 N N . HIS A 1 111 ? -19.692 3.772 -0.411 1.00 73.25 111 HIS A N 1
ATOM 847 C CA . HIS A 1 111 ? -20.627 4.351 -1.366 1.00 73.25 111 HIS A CA 1
ATOM 848 C C . HIS A 1 111 ? -21.981 4.399 -0.653 1.00 73.25 111 HIS A C 1
ATOM 850 O O . HIS A 1 111 ? -22.534 3.348 -0.330 1.00 73.25 111 HIS A O 1
ATOM 856 N N . GLY A 1 112 ? -22.442 5.598 -0.292 1.00 63.06 112 GLY A N 1
ATOM 857 C CA . GLY A 1 112 ? -23.789 5.796 0.248 1.00 63.06 112 GLY A CA 1
ATOM 858 C C . GLY A 1 112 ? -24.860 5.706 -0.846 1.00 63.06 112 GLY A C 1
ATOM 859 O O . GLY A 1 112 ? -24.535 5.685 -2.031 1.00 63.06 112 GLY A O 1
ATOM 860 N N . ASP A 1 113 ? -26.137 5.741 -0.454 1.00 53.84 113 ASP A N 1
ATOM 861 C CA . ASP A 1 113 ? -27.321 5.782 -1.343 1.00 53.84 113 ASP A CA 1
ATOM 862 C C . ASP A 1 113 ? -27.448 7.094 -2.164 1.00 53.84 113 ASP A C 1
ATOM 864 O O . ASP A 1 113 ? -28.523 7.438 -2.656 1.00 53.84 113 ASP A O 1
ATOM 868 N N . VAL A 1 114 ? -26.373 7.879 -2.291 1.00 50.81 114 VAL A N 1
ATOM 869 C CA . VAL A 1 114 ? -26.389 9.167 -2.992 1.00 50.81 114 VAL A CA 1
ATOM 870 C C . VAL A 1 114 ? -26.145 8.936 -4.482 1.00 50.81 114 VAL A C 1
ATOM 872 O O . VAL A 1 114 ? -25.065 8.531 -4.903 1.00 50.81 114 VAL A O 1
ATOM 875 N N . ASP A 1 115 ? -27.190 9.211 -5.257 1.00 48.91 115 ASP A N 1
ATOM 876 C CA . ASP A 1 115 ? -27.313 9.067 -6.708 1.00 48.91 115 ASP A CA 1
ATOM 877 C C . ASP A 1 115 ? -26.078 9.563 -7.501 1.00 48.91 115 ASP A C 1
ATOM 879 O O . ASP A 1 115 ? -25.842 10.758 -7.690 1.00 48.91 115 ASP A O 1
ATOM 883 N N . VAL A 1 116 ? -25.260 8.600 -7.926 1.00 50.00 116 VAL A N 1
ATOM 884 C CA . VAL A 1 116 ? -24.659 8.380 -9.259 1.00 50.00 116 VAL A CA 1
ATOM 885 C C . VAL A 1 116 ? -24.405 9.597 -10.175 1.00 50.00 116 VAL A C 1
ATOM 887 O O . VAL A 1 116 ? -24.666 9.505 -11.363 1.00 50.00 116 VAL A O 1
ATOM 890 N N . PHE A 1 117 ? -23.855 10.725 -9.714 1.00 46.97 117 PHE A N 1
ATOM 891 C CA . PHE A 1 117 ? -23.271 11.735 -10.635 1.00 46.97 117 PHE A CA 1
ATOM 892 C C . PHE A 1 117 ? -22.072 12.520 -10.090 1.00 46.97 117 PHE A C 1
ATOM 894 O O . PHE A 1 117 ? -21.456 13.289 -10.834 1.00 46.97 117 PHE A O 1
ATOM 901 N N . GLN A 1 118 ? -21.694 12.336 -8.823 1.00 51.00 118 GLN A N 1
ATOM 902 C CA . GLN A 1 118 ? -20.404 12.828 -8.351 1.00 51.00 118 GLN A CA 1
ATOM 903 C C . GLN A 1 118 ? -19.334 11.824 -8.754 1.00 51.00 118 GLN A C 1
ATOM 905 O O . GLN A 1 118 ? -19.339 10.688 -8.295 1.00 51.00 118 GLN A O 1
ATOM 910 N N . ASP A 1 119 ? -18.478 12.276 -9.671 1.00 56.28 119 ASP A N 1
ATOM 911 C CA . ASP A 1 119 ? -17.180 11.723 -10.047 1.00 56.28 119 ASP A CA 1
ATOM 912 C C . ASP A 1 119 ? -16.692 10.725 -8.981 1.00 56.28 119 ASP A C 1
ATOM 914 O O . ASP A 1 119 ? -16.258 11.161 -7.921 1.00 56.28 119 ASP A O 1
ATOM 918 N N . GLU A 1 120 ? -16.811 9.417 -9.251 1.00 53.88 120 GLU A N 1
ATOM 919 C CA . GLU A 1 120 ? -16.799 8.229 -8.348 1.00 53.88 120 GLU A CA 1
ATOM 920 C C . GLU A 1 120 ? -15.624 8.153 -7.336 1.00 53.88 12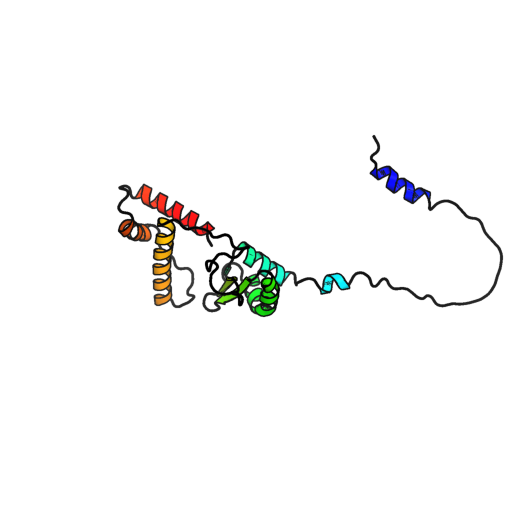0 GLU A C 1
ATOM 922 O O . GLU A 1 120 ? -15.540 7.292 -6.469 1.00 53.88 120 GLU A O 1
ATOM 927 N N . TRP A 1 121 ? -14.714 9.118 -7.423 1.00 57.66 121 TRP A N 1
ATOM 928 C CA . TRP A 1 121 ? -13.477 9.274 -6.677 1.00 57.66 121 TRP A CA 1
ATOM 929 C C . TRP A 1 121 ? -13.405 10.581 -5.859 1.00 57.66 121 TRP A C 1
ATOM 931 O O . TRP A 1 121 ? -12.357 10.881 -5.287 1.00 57.66 121 TRP A O 1
ATOM 941 N N . SER A 1 122 ? -14.430 11.443 -5.857 1.00 62.75 122 SER A N 1
ATOM 942 C CA . SER A 1 122 ? -14.414 12.743 -5.166 1.00 62.75 122 SER A CA 1
ATOM 943 C C . SER A 1 122 ? -14.925 12.635 -3.731 1.00 62.75 122 SER A C 1
ATOM 945 O O . SER A 1 122 ? -15.953 13.208 -3.382 1.00 62.75 122 SER A O 1
ATOM 947 N N . HIS A 1 123 ? -14.198 11.909 -2.887 1.00 74.19 123 HIS A N 1
ATOM 948 C CA . HIS A 1 123 ? -14.485 11.893 -1.458 1.00 74.19 123 HIS A CA 1
ATOM 949 C C . HIS A 1 123 ? -13.841 13.117 -0.767 1.00 74.19 123 HIS A C 1
ATOM 951 O O . HIS A 1 123 ? -12.648 13.347 -0.976 1.00 74.19 123 HIS A O 1
ATOM 957 N N . PRO A 1 124 ? -14.556 13.894 0.077 1.00 75.50 124 PRO A N 1
ATOM 958 C CA . PRO A 1 124 ? -14.031 15.134 0.672 1.00 75.50 124 PRO A CA 1
ATOM 959 C C . PRO A 1 124 ? -12.736 14.959 1.477 1.00 75.50 124 PRO A C 1
ATOM 961 O O . PRO A 1 124 ? -11.891 15.852 1.501 1.00 75.50 124 PRO A O 1
ATOM 964 N N . LEU A 1 125 ? -12.575 13.800 2.122 1.00 77.50 125 LEU A N 1
ATOM 965 C CA . LEU A 1 125 ? -11.398 13.466 2.932 1.00 77.50 125 LEU A CA 1
ATOM 966 C C . LEU A 1 125 ? -10.302 12.724 2.152 1.00 77.50 125 LEU A C 1
ATOM 968 O O . LEU A 1 125 ? -9.232 12.481 2.703 1.00 77.50 125 LEU A O 1
ATOM 972 N N . VAL A 1 126 ? -10.541 12.364 0.886 1.00 76.00 126 VAL A N 1
ATOM 973 C CA . VAL A 1 126 ? -9.551 11.665 0.056 1.00 76.00 126 VAL A CA 1
ATOM 974 C C . VAL A 1 126 ? -9.017 12.621 -0.994 1.00 76.00 126 VAL A C 1
ATOM 976 O O . VAL A 1 126 ? -9.712 13.059 -1.912 1.00 76.00 126 VAL A O 1
ATOM 979 N N . ARG A 1 127 ? -7.728 12.931 -0.891 1.00 78.69 127 ARG A N 1
ATOM 980 C CA . ARG A 1 127 ? -7.050 13.714 -1.917 1.00 78.69 127 ARG A CA 1
ATOM 981 C C . ARG A 1 127 ? -6.733 12.814 -3.109 1.00 78.69 127 ARG A C 1
ATOM 983 O O . ARG A 1 127 ? -5.948 11.882 -2.985 1.00 78.69 127 ARG A O 1
ATOM 990 N N . LYS A 1 128 ? -7.271 13.141 -4.288 1.00 75.38 128 LYS A N 1
ATOM 991 C CA . LYS A 1 128 ? -6.894 12.463 -5.538 1.00 75.38 128 LYS A CA 1
ATOM 992 C C . LYS A 1 128 ? -5.408 12.695 -5.830 1.00 75.38 128 LYS A C 1
ATOM 994 O O . LYS A 1 128 ? -5.000 13.824 -6.120 1.00 75.38 128 LYS A O 1
ATOM 999 N N . GLN A 1 129 ? -4.611 11.633 -5.792 1.00 79.44 129 GLN A N 1
ATOM 1000 C CA . GLN A 1 129 ? -3.226 11.658 -6.246 1.00 79.44 129 GLN A CA 1
ATOM 1001 C C . GLN A 1 129 ? -3.196 11.312 -7.736 1.00 79.44 129 GLN A C 1
ATOM 1003 O O . GLN A 1 129 ? -3.585 10.221 -8.142 1.00 79.44 129 GLN A O 1
ATOM 1008 N N . ARG A 1 130 ? -2.801 12.273 -8.576 1.00 84.75 130 ARG A N 1
ATOM 1009 C CA . ARG A 1 130 ? -2.762 12.077 -10.029 1.00 84.75 130 ARG A CA 1
ATOM 1010 C C . ARG A 1 130 ? -1.435 11.445 -10.419 1.00 84.75 130 ARG A C 1
ATOM 1012 O O . ARG A 1 130 ? -0.386 12.012 -10.122 1.00 84.75 130 ARG A O 1
ATOM 1019 N N . LEU A 1 131 ? -1.501 10.308 -11.098 1.00 89.19 131 LEU A N 1
ATOM 1020 C CA . LEU A 1 131 ? -0.345 9.692 -11.736 1.00 89.19 131 LEU A CA 1
ATOM 1021 C C . LEU A 1 131 ? -0.106 10.357 -13.093 1.00 89.19 131 LEU A C 1
ATOM 1023 O O . LEU A 1 131 ? -1.049 10.674 -13.823 1.00 89.19 131 LEU A O 1
ATOM 1027 N N . ASN A 1 132 ? 1.159 10.582 -13.433 1.00 91.44 132 ASN A N 1
ATOM 1028 C CA . ASN A 1 132 ? 1.536 10.940 -14.794 1.00 91.44 132 ASN A CA 1
ATOM 1029 C C . ASN A 1 132 ? 1.445 9.699 -15.714 1.00 91.44 132 ASN A C 1
ATOM 1031 O O . ASN A 1 132 ? 1.222 8.575 -15.255 1.00 91.44 132 ASN A O 1
ATOM 1035 N N . MET A 1 133 ? 1.604 9.893 -17.025 1.00 92.19 133 MET A N 1
ATOM 1036 C CA . MET A 1 133 ? 1.523 8.789 -17.992 1.00 92.19 133 MET A CA 1
ATOM 1037 C C . MET A 1 133 ? 2.594 7.713 -17.736 1.00 92.19 133 MET A C 1
ATOM 1039 O O . MET A 1 133 ? 2.285 6.527 -17.755 1.00 92.19 133 MET A O 1
ATOM 1043 N N . GLU A 1 134 ? 3.836 8.113 -17.454 1.00 92.19 134 GLU A N 1
ATOM 1044 C CA . GLU A 1 134 ? 4.959 7.188 -17.225 1.00 92.19 134 GLU A CA 1
ATOM 1045 C C . GLU A 1 134 ? 4.771 6.354 -15.956 1.00 92.19 134 GLU A C 1
ATOM 1047 O O . GLU A 1 134 ? 5.032 5.159 -15.955 1.00 92.19 134 GLU A O 1
ATOM 1052 N N . GLN A 1 135 ? 4.270 6.973 -14.891 1.00 92.75 135 GLN A N 1
ATOM 1053 C CA . GLN A 1 135 ? 3.920 6.352 -13.620 1.00 92.75 135 GLN A CA 1
ATOM 1054 C C . GLN A 1 135 ? 2.757 5.381 -13.805 1.00 92.75 135 GLN A C 1
ATOM 1056 O O . GLN A 1 135 ? 2.817 4.260 -13.316 1.00 92.75 135 GLN A O 1
ATOM 1061 N N . THR A 1 136 ? 1.721 5.782 -14.549 1.00 93.00 136 THR A N 1
ATOM 1062 C CA . THR A 1 136 ? 0.576 4.912 -14.861 1.00 93.00 136 THR A CA 1
ATOM 1063 C C . THR A 1 136 ? 1.028 3.683 -15.647 1.00 93.00 136 THR A C 1
ATOM 1065 O O . THR A 1 136 ? 0.637 2.562 -15.328 1.00 93.00 136 THR A O 1
ATOM 1068 N N . LEU A 1 137 ? 1.894 3.884 -16.642 1.0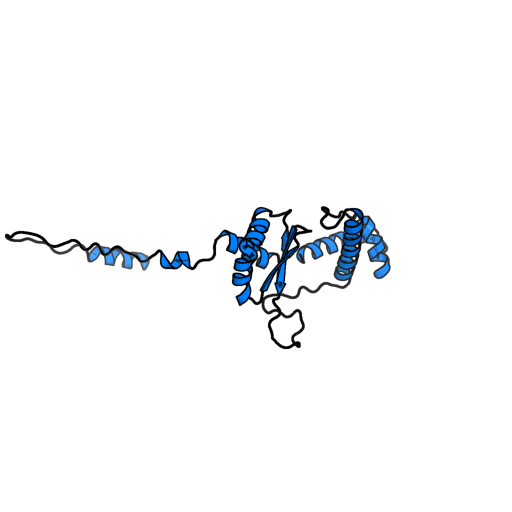0 93.44 137 LEU A N 1
ATOM 1069 C CA . LEU A 1 137 ? 2.475 2.802 -17.427 1.00 93.44 137 LEU A CA 1
ATOM 1070 C C . LEU A 1 137 ? 3.344 1.880 -16.564 1.00 93.44 137 LEU A C 1
ATOM 1072 O O . LEU A 1 137 ? 3.203 0.662 -16.635 1.00 93.44 137 LEU A O 1
ATOM 1076 N N . LEU A 1 138 ? 4.202 2.449 -15.717 1.00 93.12 138 LEU A N 1
ATOM 1077 C CA . LEU A 1 138 ? 5.062 1.684 -14.821 1.00 93.12 138 LEU A CA 1
ATOM 1078 C C . LEU A 1 138 ? 4.238 0.838 -13.841 1.00 93.12 138 LEU A C 1
ATOM 1080 O O . LEU A 1 138 ? 4.520 -0.345 -13.683 1.00 93.12 138 LEU A O 1
ATOM 1084 N N . VAL A 1 139 ? 3.175 1.393 -13.252 1.00 93.56 139 VAL A N 1
ATOM 1085 C CA . VAL A 1 139 ? 2.238 0.638 -12.400 1.00 93.56 139 VAL A CA 1
ATOM 1086 C C . VAL A 1 139 ? 1.582 -0.504 -13.177 1.00 93.56 139 VAL A C 1
ATOM 1088 O O . VAL A 1 139 ? 1.465 -1.609 -12.652 1.00 93.56 139 VAL A O 1
ATOM 1091 N N . ALA A 1 140 ? 1.182 -0.279 -14.432 1.00 93.75 140 ALA A N 1
ATOM 1092 C CA . ALA A 1 140 ? 0.594 -1.328 -15.263 1.00 93.75 140 ALA A CA 1
ATOM 1093 C C . ALA A 1 140 ? 1.579 -2.482 -15.529 1.00 93.75 140 ALA A C 1
ATOM 1095 O O . ALA A 1 140 ? 1.193 -3.647 -15.416 1.00 93.75 140 ALA A O 1
ATOM 1096 N N . ILE A 1 141 ? 2.847 -2.167 -15.815 1.00 93.00 141 ILE A N 1
ATOM 1097 C CA . ILE A 1 141 ? 3.915 -3.160 -16.015 1.00 93.00 141 ILE A CA 1
ATOM 1098 C C . ILE A 1 141 ? 4.185 -3.928 -14.714 1.00 93.00 141 ILE A C 1
ATOM 1100 O O . ILE A 1 141 ? 4.180 -5.158 -14.714 1.00 93.00 141 ILE A O 1
ATOM 1104 N N . LEU A 1 142 ? 4.348 -3.230 -13.586 1.00 93.50 142 LEU A N 1
ATOM 1105 C CA . LEU A 1 142 ? 4.559 -3.860 -12.277 1.00 93.50 142 LEU A CA 1
ATOM 1106 C C . LEU A 1 142 ? 3.396 -4.785 -11.902 1.00 93.50 142 LEU A C 1
ATOM 1108 O O . LEU A 1 142 ? 3.614 -5.902 -11.438 1.00 93.50 142 LEU A O 1
ATOM 1112 N N . ARG A 1 143 ? 2.156 -4.361 -12.172 1.00 92.88 143 ARG A N 1
ATOM 1113 C CA . ARG A 1 143 ? 0.963 -5.183 -11.953 1.00 92.88 143 ARG A CA 1
ATOM 1114 C C . ARG A 1 143 ? 0.971 -6.441 -12.818 1.00 92.88 143 ARG A C 1
ATOM 1116 O O . ARG A 1 143 ? 0.589 -7.501 -12.335 1.00 92.88 143 ARG A O 1
ATOM 1123 N N . GLN A 1 144 ? 1.397 -6.343 -14.076 1.00 92.50 144 GLN A N 1
ATOM 1124 C CA . GLN A 1 144 ? 1.522 -7.507 -14.952 1.00 92.50 144 GLN A CA 1
ATOM 1125 C C . GLN A 1 144 ? 2.530 -8.522 -14.395 1.00 92.50 144 GLN A C 1
ATOM 1127 O O . GLN A 1 144 ? 2.208 -9.708 -14.328 1.00 92.50 144 GLN A O 1
ATOM 1132 N N . HIS A 1 145 ? 3.706 -8.066 -13.954 1.00 92.31 145 HIS A N 1
ATOM 1133 C CA . HIS A 1 145 ? 4.703 -8.938 -13.324 1.00 92.31 145 HIS A CA 1
ATOM 1134 C C . HIS A 1 145 ? 4.183 -9.575 -12.035 1.00 92.31 145 HIS A C 1
ATOM 1136 O O . HIS A 1 145 ? 4.363 -10.772 -11.831 1.00 92.31 145 HIS A O 1
ATOM 1142 N N . PHE A 1 146 ? 3.499 -8.799 -11.193 1.00 91.00 146 PHE A N 1
ATOM 1143 C CA . PHE A 1 146 ? 2.923 -9.302 -9.951 1.00 91.00 146 PHE A CA 1
ATOM 1144 C C . PHE A 1 146 ? 1.892 -10.409 -10.202 1.00 91.00 146 PHE A C 1
ATOM 1146 O O . PHE A 1 146 ? 1.943 -11.454 -9.563 1.00 91.00 146 PHE A O 1
ATOM 1153 N N . ILE A 1 147 ? 0.998 -10.224 -11.180 1.00 90.81 147 ILE A N 1
ATOM 1154 C CA . ILE A 1 147 ? 0.002 -11.242 -11.547 1.00 90.81 147 ILE A CA 1
ATOM 1155 C C . ILE A 1 147 ? 0.679 -12.507 -12.086 1.00 90.81 147 ILE A C 1
ATOM 1157 O O . ILE A 1 147 ? 0.253 -13.605 -11.741 1.00 90.81 147 ILE A O 1
ATOM 1161 N N . ALA A 1 148 ? 1.713 -12.371 -12.921 1.00 91.44 148 ALA A N 1
ATOM 1162 C CA . ALA A 1 148 ? 2.460 -13.521 -13.433 1.00 91.44 148 ALA A CA 1
ATOM 1163 C C . ALA A 1 148 ? 3.128 -14.302 -12.290 1.00 91.44 148 ALA A C 1
ATOM 1165 O O . ALA A 1 148 ? 2.987 -15.517 -12.203 1.00 91.44 148 ALA A O 1
ATOM 1166 N N . TYR A 1 149 ? 3.758 -13.594 -11.354 1.00 91.69 149 TYR A N 1
ATOM 1167 C CA . TYR A 1 149 ? 4.338 -14.211 -10.169 1.00 91.69 149 TYR A CA 1
ATOM 1168 C C . TYR A 1 149 ? 3.286 -14.912 -9.289 1.00 91.69 149 TYR A C 1
ATOM 1170 O O . TYR A 1 149 ? 3.507 -16.048 -8.878 1.00 91.69 149 TYR A O 1
ATOM 1178 N N . GLU A 1 150 ? 2.120 -14.300 -9.042 1.00 89.62 150 GLU A N 1
ATOM 1179 C CA . GLU A 1 150 ? 1.033 -14.953 -8.292 1.00 89.62 150 GLU A CA 1
ATOM 1180 C C . GLU A 1 150 ? 0.488 -16.203 -9.002 1.00 89.62 150 GLU A C 1
ATOM 1182 O O . GLU A 1 150 ? 0.032 -17.134 -8.337 1.00 89.62 150 GLU A O 1
ATOM 1187 N N . GLN A 1 151 ? 0.524 -16.255 -10.337 1.00 89.69 151 GLN A N 1
ATOM 1188 C CA . GLN A 1 151 ? 0.126 -17.448 -11.093 1.00 89.69 151 GLN A CA 1
ATOM 1189 C C . GLN A 1 151 ? 1.119 -18.604 -10.919 1.00 89.69 151 GLN A C 1
ATOM 1191 O O . GLN A 1 151 ? 0.689 -19.754 -10.825 1.00 89.69 151 GLN A O 1
ATOM 1196 N N . ASP A 1 152 ? 2.415 -18.302 -10.840 1.00 90.06 152 ASP A N 1
ATOM 1197 C CA . ASP A 1 152 ? 3.475 -19.306 -10.730 1.00 90.06 152 ASP A CA 1
ATOM 1198 C C . ASP A 1 152 ? 3.705 -19.773 -9.282 1.00 90.06 152 ASP A C 1
ATOM 1200 O O . ASP A 1 152 ? 3.848 -20.969 -9.021 1.00 90.06 152 ASP A O 1
ATOM 1204 N N . ALA A 1 153 ? 3.745 -18.837 -8.329 1.00 88.19 153 ALA A N 1
ATOM 1205 C CA . ALA A 1 153 ? 4.058 -19.095 -6.921 1.00 88.19 153 ALA A CA 1
ATOM 1206 C C . ALA A 1 153 ? 2.814 -19.334 -6.043 1.00 88.19 153 ALA A C 1
ATOM 1208 O O . ALA A 1 153 ? 2.932 -19.856 -4.932 1.00 88.19 153 ALA A O 1
ATOM 1209 N N . GLY A 1 154 ? 1.625 -18.983 -6.543 1.00 86.12 154 GLY A N 1
ATOM 1210 C CA . GLY A 1 154 ? 0.357 -19.026 -5.817 1.00 86.12 154 GLY A CA 1
ATOM 1211 C C . GLY A 1 154 ? -0.080 -17.657 -5.285 1.00 86.12 154 GLY A C 1
ATOM 1212 O O . GLY A 1 154 ? 0.724 -16.756 -5.048 1.00 86.12 154 GLY A O 1
ATOM 1213 N N . THR A 1 155 ? -1.389 -17.492 -5.081 1.00 84.00 155 THR A N 1
ATOM 1214 C CA . THR A 1 155 ? -1.978 -16.254 -4.545 1.00 84.00 155 THR A CA 1
ATOM 1215 C C . THR A 1 155 ? -1.515 -16.001 -3.116 1.00 84.00 155 THR A C 1
ATOM 1217 O O . THR A 1 155 ? -1.621 -16.899 -2.280 1.00 84.00 155 THR A O 1
ATOM 1220 N N . GLY A 1 156 ? -1.047 -14.785 -2.828 1.00 75.88 156 GLY A N 1
ATOM 1221 C CA . GLY A 1 156 ? -0.480 -14.460 -1.514 1.00 75.88 156 GLY A CA 1
ATOM 1222 C C . GLY A 1 156 ? 0.910 -15.058 -1.264 1.00 75.88 156 GLY A C 1
ATOM 1223 O O . GLY A 1 156 ? 1.380 -15.053 -0.126 1.00 75.88 156 GLY A O 1
ATOM 1224 N N . ALA A 1 157 ? 1.585 -15.572 -2.302 1.00 76.19 157 ALA A N 1
ATOM 1225 C CA . ALA A 1 157 ? 3.015 -15.845 -2.224 1.00 76.19 157 ALA A CA 1
ATOM 1226 C C . ALA A 1 157 ? 3.777 -14.556 -1.865 1.00 76.19 157 ALA A C 1
ATOM 1228 O O . ALA A 1 157 ? 3.330 -13.456 -2.191 1.00 76.19 157 ALA A O 1
ATOM 1229 N N . GLY A 1 158 ? 4.908 -14.702 -1.165 1.00 74.25 158 GLY A N 1
ATOM 1230 C CA . GLY A 1 158 ? 5.690 -13.575 -0.641 1.00 74.25 158 GLY A CA 1
ATOM 1231 C C . GLY A 1 158 ? 6.236 -12.635 -1.722 1.00 74.25 158 GLY A C 1
ATOM 1232 O O . GLY A 1 158 ? 5.937 -12.784 -2.899 1.00 74.25 158 GLY A O 1
ATOM 1233 N N . ASP A 1 159 ? 7.072 -11.683 -1.324 1.00 80.25 159 ASP A N 1
ATOM 1234 C CA . ASP A 1 159 ? 7.477 -10.535 -2.145 1.00 80.25 159 ASP A CA 1
ATOM 1235 C C . ASP A 1 159 ? 7.884 -10.873 -3.596 1.00 80.25 159 ASP A C 1
ATOM 1237 O O . ASP A 1 159 ? 8.867 -11.575 -3.851 1.00 80.25 159 ASP A O 1
ATOM 1241 N N . ALA A 1 160 ? 7.155 -10.306 -4.563 1.00 85.19 160 ALA A N 1
ATOM 1242 C CA . ALA A 1 160 ? 7.504 -10.385 -5.976 1.00 85.19 160 ALA A CA 1
ATOM 1243 C C . ALA A 1 160 ? 8.712 -9.480 -6.268 1.00 85.19 160 ALA A C 1
ATOM 1245 O O . ALA A 1 160 ? 8.643 -8.257 -6.121 1.00 85.19 160 ALA A O 1
ATOM 1246 N N . MET A 1 161 ? 9.825 -10.073 -6.703 1.00 88.06 161 MET A N 1
ATOM 1247 C CA . MET A 1 161 ? 11.047 -9.342 -7.043 1.00 88.06 161 MET A CA 1
ATOM 1248 C C . MET A 1 161 ? 11.214 -9.243 -8.559 1.00 88.06 161 MET A C 1
ATOM 1250 O O . MET A 1 161 ? 11.143 -10.248 -9.259 1.00 88.06 161 MET A O 1
ATOM 1254 N N . VAL A 1 162 ? 11.488 -8.036 -9.057 1.00 90.00 162 VAL A N 1
ATOM 1255 C CA . VAL A 1 162 ? 11.810 -7.772 -10.467 1.00 90.00 162 VAL A CA 1
ATOM 1256 C C . VAL A 1 162 ? 13.046 -6.885 -10.535 1.00 90.00 162 VAL A C 1
ATOM 1258 O O . VAL A 1 162 ? 13.168 -5.910 -9.786 1.00 90.00 162 VAL A O 1
ATOM 1261 N N . ALA A 1 163 ? 13.979 -7.220 -11.425 1.00 91.12 163 ALA A N 1
ATOM 1262 C CA . ALA A 1 163 ? 15.160 -6.399 -11.646 1.00 91.12 163 ALA A CA 1
ATOM 1263 C C . ALA A 1 163 ? 14.787 -5.118 -12.406 1.00 91.12 163 ALA A C 1
ATOM 1265 O O . ALA A 1 163 ? 14.023 -5.144 -13.366 1.00 91.12 163 ALA A O 1
ATOM 1266 N N . VAL A 1 164 ? 15.373 -3.979 -12.022 1.00 90.00 164 VAL A N 1
ATOM 1267 C CA . VAL A 1 164 ? 15.130 -2.699 -12.720 1.00 90.00 164 VAL A CA 1
ATOM 1268 C C . VAL A 1 164 ? 15.499 -2.801 -14.201 1.00 90.00 164 VAL A C 1
ATOM 1270 O O . VAL A 1 164 ? 14.808 -2.238 -15.044 1.00 90.00 164 VAL A O 1
ATOM 1273 N N . ASP A 1 165 ? 16.548 -3.562 -14.511 1.00 90.38 165 ASP A N 1
ATOM 1274 C CA . ASP A 1 165 ? 17.039 -3.746 -15.875 1.00 90.38 165 ASP A CA 1
ATOM 1275 C C . ASP A 1 165 ? 16.032 -4.526 -16.756 1.00 90.38 165 ASP A C 1
ATOM 1277 O O . ASP A 1 165 ? 16.016 -4.352 -17.971 1.00 90.38 165 ASP A O 1
ATOM 1281 N N . GLU A 1 166 ? 15.119 -5.304 -16.158 1.00 91.00 166 GLU A N 1
ATOM 1282 C CA . GLU A 1 166 ? 14.013 -5.975 -16.865 1.00 91.00 166 GLU A CA 1
ATOM 1283 C C . GLU A 1 166 ? 12.844 -5.028 -17.160 1.00 91.00 166 GLU A C 1
ATOM 1285 O O . GLU A 1 166 ? 12.120 -5.230 -18.130 1.00 91.00 166 GLU A O 1
ATOM 1290 N N . LEU A 1 167 ? 12.665 -3.964 -16.370 1.00 90.81 167 LEU A N 1
ATOM 1291 C CA . LEU A 1 167 ? 11.594 -2.983 -16.580 1.00 90.81 167 LEU A CA 1
ATOM 1292 C C . LEU A 1 167 ? 11.912 -2.014 -17.729 1.00 90.81 167 LEU A C 1
ATOM 1294 O O . LEU A 1 167 ? 10.990 -1.482 -18.357 1.00 90.81 167 LEU A O 1
ATOM 1298 N N . ILE A 1 168 ? 13.200 -1.788 -18.024 1.00 90.38 168 ILE A N 1
ATOM 1299 C CA . ILE A 1 168 ? 13.641 -0.812 -19.036 1.00 90.38 168 ILE A CA 1
ATOM 1300 C C . ILE A 1 168 ? 13.072 -1.116 -20.423 1.00 90.38 168 ILE A C 1
ATOM 1302 O O . ILE A 1 168 ? 12.436 -0.225 -20.996 1.00 90.38 168 ILE A O 1
ATOM 1306 N N . PRO A 1 169 ? 13.206 -2.345 -20.957 1.00 90.56 169 PRO A N 1
ATOM 1307 C CA . PRO A 1 169 ? 12.692 -2.665 -22.283 1.00 90.56 169 PRO A CA 1
ATOM 1308 C C . PRO A 1 169 ? 11.170 -2.502 -22.363 1.00 90.56 169 PRO A C 1
ATOM 1310 O O . PRO A 1 169 ? 10.656 -1.980 -23.349 1.00 90.56 169 PRO A O 1
ATOM 1313 N N . HIS A 1 170 ? 10.436 -2.870 -21.305 1.00 90.12 170 HIS A N 1
ATOM 1314 C CA . HIS A 1 170 ? 8.979 -2.712 -21.263 1.00 90.12 170 HIS A CA 1
ATOM 1315 C C . HIS A 1 170 ? 8.549 -1.244 -21.330 1.00 90.12 170 HIS A C 1
ATOM 1317 O O . HIS A 1 170 ? 7.580 -0.920 -22.014 1.00 90.12 170 HIS A O 1
ATOM 1323 N N . MET A 1 171 ? 9.286 -0.345 -20.676 1.00 89.31 171 MET A N 1
ATOM 1324 C CA . MET A 1 171 ? 9.049 1.099 -20.758 1.00 89.31 171 MET A CA 1
ATOM 1325 C C . MET A 1 171 ? 9.401 1.672 -22.142 1.00 89.31 171 MET A C 1
ATOM 1327 O O . MET A 1 171 ? 8.658 2.502 -22.675 1.00 89.31 171 MET A O 1
ATOM 1331 N N . GLN A 1 172 ? 10.511 1.227 -22.741 1.00 88.94 172 GLN A N 1
ATOM 1332 C CA . GLN A 1 172 ? 10.983 1.691 -24.053 1.00 88.94 172 GLN A CA 1
ATOM 1333 C C . GLN A 1 172 ? 10.006 1.365 -25.188 1.00 88.94 172 GLN A C 1
ATOM 1335 O O . GLN A 1 172 ? 9.855 2.176 -26.099 1.00 88.94 172 GLN A O 1
ATOM 1340 N N . VAL A 1 173 ? 9.292 0.234 -25.120 1.00 90.00 173 VAL A N 1
ATOM 1341 C CA . VAL A 1 173 ? 8.270 -0.139 -26.120 1.00 90.00 173 VAL A CA 1
ATOM 1342 C C . VAL A 1 173 ? 7.222 0.964 -26.312 1.00 90.00 173 VAL A C 1
ATOM 1344 O O . VAL A 1 173 ? 6.740 1.165 -27.425 1.00 90.00 173 VAL A O 1
ATOM 1347 N N . TYR A 1 174 ? 6.889 1.704 -25.251 1.00 88.81 174 TYR A N 1
ATOM 1348 C CA . TYR A 1 174 ? 5.862 2.747 -25.295 1.00 88.81 174 TYR A CA 1
ATOM 1349 C C . TYR A 1 174 ? 6.428 4.168 -25.382 1.00 88.81 174 TYR A C 1
ATOM 1351 O O . TYR A 1 174 ? 5.805 5.029 -26.001 1.00 88.81 174 TYR A O 1
ATOM 1359 N N . LEU A 1 175 ? 7.578 4.438 -24.754 1.00 86.12 175 LEU A N 1
ATOM 1360 C CA . LEU A 1 175 ? 8.158 5.788 -24.675 1.00 86.12 175 LEU A CA 1
ATOM 1361 C C . LEU A 1 175 ? 9.290 6.047 -25.682 1.00 86.12 175 LEU A C 1
ATOM 1363 O O . LEU A 1 175 ? 9.691 7.199 -25.849 1.00 86.12 175 LEU A O 1
ATOM 1367 N N . GLY A 1 176 ? 9.789 5.006 -26.350 1.00 83.44 176 GLY A N 1
ATOM 1368 C CA . GLY A 1 176 ? 10.965 5.065 -27.214 1.00 83.44 176 GLY A CA 1
ATOM 1369 C C . GLY A 1 176 ? 12.289 5.077 -26.443 1.00 83.44 176 GLY A C 1
ATOM 1370 O O . GLY A 1 176 ? 12.331 5.170 -25.214 1.00 83.44 176 GLY A O 1
ATOM 1371 N N . GLU A 1 177 ? 13.391 4.976 -27.184 1.00 79.81 177 GLU A N 1
ATOM 1372 C CA . GLU A 1 177 ? 14.745 4.969 -26.623 1.00 79.81 177 GLU A CA 1
ATOM 1373 C C . GLU A 1 177 ? 15.231 6.389 -26.298 1.00 79.81 177 GLU A C 1
ATOM 1375 O O . GLU A 1 177 ? 15.107 7.321 -27.096 1.00 79.81 177 GLU A O 1
ATOM 1380 N N . SER A 1 178 ? 15.847 6.553 -25.127 1.00 69.81 178 SER A N 1
ATOM 1381 C CA . SER A 1 178 ? 16.406 7.826 -24.644 1.00 69.81 178 SER A CA 1
ATOM 1382 C C . SER A 1 178 ? 17.880 8.011 -25.043 1.00 69.81 178 SER A C 1
ATOM 1384 O O . SER A 1 178 ? 18.495 9.025 -24.701 1.00 69.81 178 SER A O 1
ATOM 1386 N N . GLY A 1 179 ? 18.463 7.020 -25.728 1.00 74.00 179 GLY A N 1
ATOM 1387 C CA . GLY A 1 179 ? 19.828 7.019 -26.266 1.00 74.00 179 GLY A CA 1
ATOM 1388 C C . GLY A 1 179 ? 20.953 6.729 -25.260 1.00 74.00 179 GLY A C 1
ATOM 1389 O O . GLY A 1 179 ? 22.105 6.617 -25.669 1.00 74.00 179 GLY A O 1
ATOM 1390 N N . SER A 1 180 ? 20.669 6.604 -23.957 1.00 85.69 180 SER A N 1
ATOM 1391 C CA . SER A 1 180 ? 21.663 6.229 -22.938 1.00 85.69 180 SER A CA 1
ATOM 1392 C C . SER A 1 180 ? 21.044 5.377 -21.832 1.00 85.69 180 SER A C 1
ATOM 1394 O O . SER A 1 180 ? 20.219 5.859 -21.056 1.00 85.69 180 SER A O 1
ATOM 1396 N N . GLU A 1 181 ? 21.524 4.141 -21.708 1.00 85.19 181 GLU A N 1
ATOM 1397 C CA . GLU A 1 181 ? 21.079 3.159 -20.710 1.00 85.19 181 GLU A CA 1
ATOM 1398 C C . GLU A 1 181 ? 21.256 3.663 -19.265 1.00 85.19 181 GLU A C 1
ATOM 1400 O O . GLU A 1 181 ? 20.351 3.572 -18.438 1.00 85.19 181 GLU A O 1
ATOM 1405 N N . ALA A 1 182 ? 22.388 4.310 -18.959 1.00 87.19 182 ALA A N 1
ATOM 1406 C CA . ALA A 1 182 ? 22.645 4.865 -17.626 1.00 87.19 182 ALA A CA 1
ATOM 1407 C C . ALA A 1 182 ? 21.625 5.953 -17.233 1.00 87.19 182 ALA A C 1
ATOM 1409 O O . ALA A 1 182 ? 21.203 6.054 -16.073 1.00 87.19 182 ALA A O 1
ATOM 1410 N N . ARG A 1 183 ? 21.204 6.768 -18.207 1.00 88.00 183 ARG A N 1
ATOM 1411 C CA . ARG A 1 183 ? 20.189 7.806 -18.002 1.00 88.00 183 ARG A CA 1
ATOM 1412 C C . ARG A 1 183 ? 18.810 7.191 -17.782 1.00 88.00 183 ARG A C 1
ATOM 1414 O O . ARG A 1 183 ? 18.071 7.660 -16.919 1.00 88.00 183 ARG A O 1
ATOM 1421 N N . GLU A 1 184 ? 18.480 6.141 -18.522 1.00 87.75 184 GLU A N 1
ATOM 1422 C CA . GLU A 1 184 ? 17.212 5.419 -18.393 1.00 87.75 184 GLU A CA 1
ATOM 1423 C C . GLU A 1 184 ? 17.089 4.716 -17.050 1.00 87.75 184 GLU A C 1
ATOM 1425 O O . GLU A 1 184 ? 16.077 4.875 -16.370 1.00 87.75 184 GLU A O 1
ATOM 1430 N N . ARG A 1 185 ? 18.153 4.045 -16.606 1.00 91.31 185 ARG A N 1
ATOM 1431 C CA . ARG A 1 185 ? 18.206 3.426 -15.282 1.00 91.31 185 ARG A CA 1
ATOM 1432 C C . ARG A 1 185 ? 17.982 4.450 -14.171 1.00 91.31 185 ARG A C 1
ATOM 1434 O O . ARG A 1 185 ? 17.204 4.217 -13.249 1.00 91.31 185 ARG A O 1
ATOM 1441 N N . THR A 1 186 ? 18.615 5.619 -14.283 1.00 91.94 186 THR A N 1
ATOM 1442 C CA . THR A 1 186 ? 18.436 6.716 -13.319 1.00 91.94 186 THR A CA 1
ATOM 1443 C C . THR A 1 186 ? 16.995 7.234 -13.315 1.00 91.94 186 THR A C 1
ATOM 1445 O O . THR A 1 186 ? 16.414 7.423 -12.248 1.00 91.94 186 THR A O 1
ATOM 1448 N N . ARG A 1 187 ? 16.389 7.417 -14.496 1.00 90.19 187 ARG A N 1
ATOM 1449 C CA . ARG A 1 187 ? 14.979 7.819 -14.632 1.00 90.19 187 ARG A CA 1
ATOM 1450 C C . ARG A 1 187 ? 14.034 6.785 -14.019 1.00 90.19 187 ARG A C 1
ATOM 1452 O O . ARG A 1 187 ? 13.093 7.168 -13.335 1.00 90.19 187 ARG A O 1
ATOM 1459 N N . MET A 1 188 ? 14.291 5.493 -14.214 1.00 91.06 188 MET A N 1
ATOM 1460 C CA . MET A 1 188 ? 13.459 4.427 -13.647 1.00 91.06 188 MET A CA 1
ATOM 1461 C C . MET A 1 188 ? 13.480 4.419 -12.130 1.00 91.06 188 MET A C 1
ATOM 1463 O O . MET A 1 188 ? 12.429 4.338 -11.507 1.00 91.06 188 MET A O 1
ATOM 1467 N N . LEU A 1 189 ? 14.666 4.559 -11.535 1.00 92.81 189 LEU A N 1
ATOM 1468 C CA . LEU A 1 189 ? 14.800 4.646 -10.084 1.00 92.81 189 LEU A CA 1
ATOM 1469 C C . LEU A 1 189 ? 14.040 5.853 -9.526 1.00 92.81 189 LEU A C 1
ATOM 1471 O O . LEU A 1 189 ? 13.374 5.726 -8.505 1.00 92.81 189 LEU A O 1
ATOM 1475 N N . GLN A 1 190 ? 14.082 6.994 -10.218 1.00 92.69 190 GLN A N 1
ATOM 1476 C CA . GLN A 1 190 ? 13.311 8.178 -9.832 1.00 92.69 190 GLN A CA 1
ATOM 1477 C C . GLN A 1 190 ? 11.798 7.948 -9.934 1.00 92.69 190 GLN A C 1
ATOM 1479 O O . GLN A 1 190 ? 11.066 8.357 -9.039 1.00 92.69 190 GLN A O 1
ATOM 1484 N N . LEU A 1 191 ? 11.320 7.287 -10.993 1.00 91.50 191 LEU A N 1
ATOM 1485 C CA . LEU A 1 191 ? 9.899 6.955 -11.140 1.00 91.50 191 LEU A CA 1
ATOM 1486 C C . LEU A 1 191 ? 9.433 5.966 -10.063 1.00 91.50 191 LEU A C 1
ATOM 1488 O O . LEU A 1 191 ? 8.376 6.172 -9.474 1.00 91.50 191 LEU A O 1
ATOM 1492 N N . LEU A 1 192 ? 10.228 4.935 -9.765 1.00 92.50 192 LEU A N 1
ATOM 1493 C CA . LEU A 1 192 ? 9.938 3.973 -8.698 1.00 92.50 192 LEU A CA 1
ATOM 1494 C C . LEU A 1 192 ? 9.906 4.646 -7.321 1.00 92.50 192 LEU A C 1
ATOM 1496 O O . LEU A 1 192 ? 9.027 4.350 -6.518 1.00 92.50 192 LEU A O 1
ATOM 1500 N N . ASP A 1 193 ? 10.832 5.566 -7.048 1.00 91.88 193 ASP A N 1
ATOM 1501 C CA . ASP A 1 193 ? 10.855 6.309 -5.786 1.00 91.88 193 ASP A CA 1
ATOM 1502 C C . ASP A 1 193 ? 9.640 7.234 -5.642 1.00 91.88 193 ASP A C 1
ATOM 1504 O O . ASP A 1 193 ? 9.021 7.294 -4.582 1.00 91.88 193 ASP A O 1
ATOM 1508 N N . GLN A 1 194 ? 9.226 7.882 -6.735 1.00 90.12 194 GLN A N 1
ATOM 1509 C CA . GLN A 1 194 ? 7.985 8.653 -6.759 1.00 90.12 194 GLN A CA 1
ATOM 1510 C C . GLN A 1 194 ? 6.775 7.766 -6.470 1.00 90.12 194 GLN A C 1
ATOM 1512 O O . GLN A 1 194 ? 5.949 8.157 -5.650 1.00 90.12 194 GLN A O 1
ATOM 1517 N N . LEU A 1 195 ? 6.689 6.579 -7.087 1.00 89.38 195 LEU A N 1
ATOM 1518 C CA . LEU A 1 195 ? 5.577 5.642 -6.897 1.00 89.38 195 LEU A CA 1
ATOM 1519 C C . LEU A 1 195 ? 5.439 5.150 -5.455 1.00 89.38 195 LEU A C 1
ATOM 1521 O O . LEU A 1 195 ? 4.312 5.028 -4.992 1.00 89.38 195 LEU A O 1
ATOM 1525 N N . LYS A 1 196 ? 6.536 4.960 -4.711 1.00 85.38 196 LYS A N 1
ATOM 1526 C CA . LYS A 1 196 ? 6.468 4.604 -3.278 1.00 85.38 196 LYS A CA 1
ATOM 1527 C C . LYS A 1 196 ? 5.672 5.612 -2.445 1.00 85.38 196 LYS A C 1
ATOM 1529 O O . LYS A 1 196 ? 5.113 5.262 -1.414 1.00 85.38 196 LYS A O 1
ATOM 1534 N N . GLY A 1 197 ? 5.621 6.874 -2.871 1.00 78.25 197 GLY A N 1
ATOM 1535 C CA . GLY A 1 197 ? 4.818 7.906 -2.218 1.00 78.25 197 GLY A CA 1
ATOM 1536 C C . GLY A 1 197 ? 3.314 7.819 -2.505 1.00 78.25 197 GLY A C 1
ATOM 1537 O O . GLY A 1 197 ? 2.566 8.629 -1.964 1.00 78.25 197 GLY A O 1
ATOM 1538 N N . HIS A 1 198 ? 2.867 6.911 -3.378 1.00 77.50 198 HIS A N 1
ATOM 1539 C CA . HIS A 1 198 ? 1.452 6.712 -3.717 1.00 77.50 198 HIS A CA 1
ATOM 1540 C C . HIS A 1 198 ? 0.772 5.603 -2.896 1.00 77.50 198 HIS A C 1
ATOM 1542 O O . HIS A 1 198 ? -0.450 5.484 -2.986 1.00 77.50 198 HIS A O 1
ATOM 1548 N N . GLY A 1 199 ? 1.529 4.856 -2.083 1.00 67.44 199 GLY A N 1
ATOM 1549 C CA . GLY A 1 199 ? 1.067 3.636 -1.414 1.00 67.44 199 GLY A CA 1
ATOM 1550 C C . GLY A 1 199 ? 1.597 2.420 -2.142 1.00 67.44 199 GLY A C 1
ATOM 1551 O O . GLY A 1 199 ? 0.920 1.982 -3.097 1.00 67.44 199 GLY A O 1
#

Sequence (199 aa):
MAGVFDQIVGRQQADEVSEEPSPPEGKDSPHSMAEEGLTGTDGENSARTDVKLREVAQELLRMGLLEESLRPHLYRTALASMEKLNATLEPLDLIARADEIRGLVFLAVRHGDVDVFQDEWSHPLVRKQRLNMEQTLLVAILRQHFIAYEQDAGTGAGDAMVAVDELIPHMQVYLGESGSEARERTRMLQLLDQLKGHG

pLDDT: mean 76.84, std 20.11, range [30.09, 95.0]

Radius of gyration: 31.94 Å; chains: 1; bounding box: 50×62×104 Å